Protein AF-A0A1Y4L8C5-F1 (afdb_monomer)

pLDDT: mean 83.68, std 8.89, range [58.44, 97.44]

Secondary structure (DSSP, 8-state):
-HHHHHHHHHHHHHHHHHHGGGTHHHHHHHHHHHHHHTS-HHHHHHHHHHHHHHHHHHHHHHHHHHT-PPPP-EEEEEES-SEEETT-EEEEEEEEESTT-----EEEPS-SSEEEEEETTEEEEEE-S-EEEEE-EEETTTEE---EEEEEE-HHHHHHHHHHHHHHHHHHHHHHHHHHHHHHHHHHHHHHHHHHHHHHHHHHHHHHHHHHH--EEE-TT-SEEES-TT-TTTTT-S--EEE-HHHHT--EE-TTT-

Radius of gyration: 60.86 Å; Cα contacts (8 Å, |Δi|>4): 300; chains: 1; bounding box: 132×51×156 Å

Sequence (258 aa):
MKYLKYLFYVLIVCLLLALIPFLWIPGLIFIAYLLLKKTPVNQKTKKLVISGVATAFSLILFLFSMFSTPKLESCTVAIGGKSFEIHDTVTLEIDAYPENSKIHSLEISDNDIADLEYKDGKGIITFKKEGTATIFFKANDSVKSNSTSITVTDPVAETKREAARKQEEERKKAEQEAKKKAEEEARIRAEQEAKKKAEEEAKAAASQEQNTSTTVYWVPNGEVYHSTPDCSTLKRSKNIYSGTVSESGKSRPCKVCH

Nearest PDB structures (foldseek):
  2l04-assembly1_A  TM=6.388E-01  e=1.786E-04  Lambdavirus lambda
  2jf1-assembly1_A  TM=6.536E-01  e=1.820E-03  Homo sapiens
  6p3e-assembly1_A  TM=6.635E-01  e=4.187E-03  Lambdavirus lambda
  8xpm-assembly1_r2  TM=7.520E-01  e=1.551E-02  Escherichia phage Lambda
  1zxq-assembly1_A-2  TM=4.204E-01  e=1.854E-02  Homo sapiens

Foldseek 3Di:
DVVVVVVVVVVVVVVVVVCVVVVCVVVLVVVLVVVLVPDDPVCNVVSNVVSVVVSVVVVVVVVVVVPDDDDWDAKAKDWPDAEEEAFDKTKIDIDTPPPRDDFPDKAKPDDPFWGWDDDDNIIMIHGHDFDKDWMWMDTPNHHIYDIGIHGYDHPVVVVVVVVVVVVVVVVVVVVVVVVVVVVVVVVV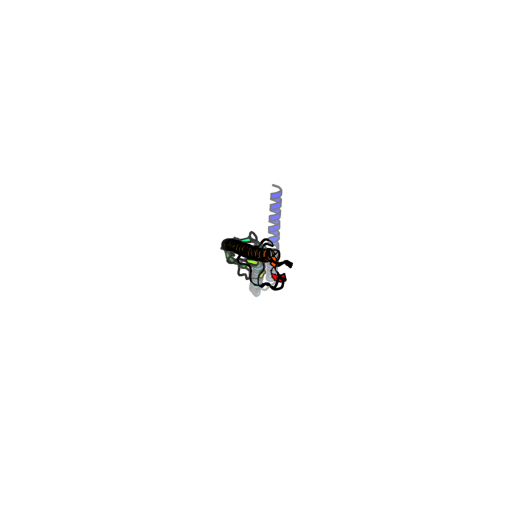VVVVVVVVVVVVVVVVVVVVVVLFPQKWKDDLPDQEIASDCPQPVNVVDDDIDIHHPVVSVHPHYDPRHD

Structure (mmCIF, N/CA/C/O backbone):
data_AF-A0A1Y4L8C5-F1
#
_entry.id   AF-A0A1Y4L8C5-F1
#
loop_
_atom_site.group_PDB
_atom_site.id
_atom_site.type_symbol
_atom_site.label_atom_id
_atom_site.label_alt_id
_atom_site.label_comp_id
_atom_site.label_asym_id
_atom_site.label_entity_id
_atom_site.label_seq_id
_atom_site.pdbx_PDB_ins_code
_atom_site.Cartn_x
_atom_site.Cartn_y
_atom_site.Cartn_z
_atom_site.occupancy
_atom_site.B_iso_or_equiv
_atom_site.auth_seq_id
_atom_site.auth_comp_id
_atom_site.auth_asym_id
_atom_site.auth_atom_id
_atom_site.pdbx_PDB_model_num
ATOM 1 N N . MET A 1 1 ? 33.293 37.090 -38.418 1.00 60.69 1 MET A N 1
ATOM 2 C CA . MET A 1 1 ? 34.213 36.619 -39.487 1.00 60.69 1 MET A CA 1
ATOM 3 C C . MET A 1 1 ? 35.526 36.004 -38.987 1.00 60.69 1 MET A C 1
ATOM 5 O O . MET A 1 1 ? 35.932 35.006 -39.563 1.00 60.6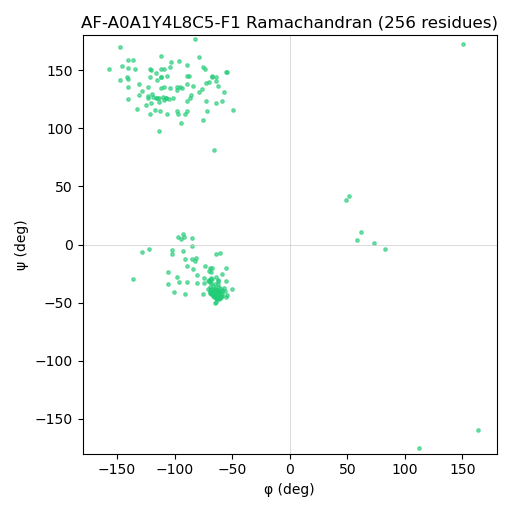9 1 MET A O 1
ATOM 9 N N . LYS A 1 2 ? 36.200 36.530 -37.946 1.00 68.31 2 LYS A N 1
ATOM 10 C CA . LYS A 1 2 ? 37.451 35.924 -37.427 1.00 68.31 2 LYS A CA 1
ATOM 11 C C . LYS A 1 2 ? 37.250 34.493 -36.889 1.00 68.31 2 LYS A C 1
ATOM 13 O O . LYS A 1 2 ? 37.977 33.597 -37.292 1.00 68.31 2 LYS A O 1
ATOM 18 N N . TYR A 1 3 ? 36.201 34.255 -36.098 1.00 72.00 3 TYR A N 1
ATOM 19 C CA . TYR A 1 3 ? 35.858 32.930 -35.549 1.00 72.00 3 TYR A CA 1
ATOM 20 C C . TYR A 1 3 ? 35.533 31.860 -36.604 1.00 72.00 3 TYR A C 1
ATOM 22 O O . TYR A 1 3 ? 35.874 30.700 -36.416 1.00 72.00 3 TYR A O 1
ATOM 30 N N . LEU A 1 4 ? 34.970 32.250 -37.753 1.00 77.62 4 LEU A N 1
ATOM 31 C CA . LEU A 1 4 ? 34.682 31.330 -38.861 1.00 77.62 4 LEU A CA 1
ATOM 32 C C . LEU A 1 4 ? 35.968 30.801 -39.522 1.00 77.62 4 LEU A C 1
ATOM 34 O O . LEU A 1 4 ? 36.020 29.652 -39.943 1.00 77.62 4 LEU A O 1
ATOM 38 N N . LYS A 1 5 ? 37.031 31.619 -39.560 1.00 84.25 5 LYS A N 1
ATOM 39 C CA . LYS A 1 5 ? 38.353 31.185 -40.035 1.00 84.25 5 LYS A CA 1
ATOM 40 C C . LYS A 1 5 ? 38.994 30.196 -39.062 1.00 84.25 5 LYS A C 1
ATOM 42 O O . LYS A 1 5 ? 39.537 29.193 -39.501 1.00 84.25 5 LYS A O 1
ATOM 47 N N . TYR A 1 6 ? 38.880 30.436 -37.753 1.00 83.88 6 TYR A N 1
ATOM 48 C CA . TYR A 1 6 ? 39.358 29.493 -36.735 1.00 83.88 6 TYR A CA 1
ATOM 49 C C . TYR A 1 6 ? 38.592 28.164 -36.770 1.00 83.88 6 TYR A C 1
ATOM 51 O O . TYR A 1 6 ? 39.224 27.117 -36.713 1.00 83.88 6 TYR A O 1
ATOM 59 N N . LEU A 1 7 ? 37.270 28.191 -36.972 1.00 80.88 7 LEU A N 1
ATOM 60 C CA . LEU A 1 7 ? 36.462 26.985 -37.188 1.00 80.88 7 LEU A CA 1
ATOM 61 C C . LEU A 1 7 ? 36.937 26.197 -38.422 1.00 80.88 7 LEU A C 1
ATOM 63 O O . LEU A 1 7 ? 37.085 24.982 -38.363 1.00 80.88 7 LEU A O 1
ATOM 67 N N . PHE A 1 8 ? 37.243 26.892 -39.521 1.00 87.44 8 PHE A N 1
ATOM 68 C CA . PHE A 1 8 ? 37.790 26.270 -40.727 1.00 87.44 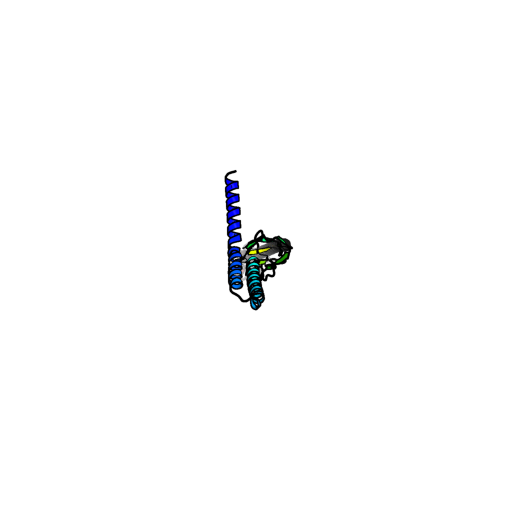8 PHE A CA 1
ATOM 69 C C . PHE A 1 8 ? 39.172 25.638 -40.487 1.00 87.44 8 PHE A C 1
ATOM 71 O O . PHE A 1 8 ? 39.416 24.520 -40.934 1.00 87.44 8 PHE A O 1
ATOM 78 N N . TYR A 1 9 ? 40.058 26.294 -39.725 1.00 87.81 9 TYR A N 1
ATOM 79 C CA . TYR A 1 9 ? 41.343 25.703 -39.331 1.00 87.81 9 TYR A CA 1
ATOM 80 C C . TYR A 1 9 ? 41.171 24.470 -38.436 1.00 87.81 9 TYR A C 1
ATOM 82 O O . TYR A 1 9 ? 41.871 23.485 -38.644 1.00 87.81 9 TYR A O 1
ATOM 90 N N . VAL A 1 10 ? 40.221 24.479 -37.494 1.00 85.25 10 VAL A N 1
ATOM 91 C CA . VAL A 1 10 ? 39.905 23.309 -36.657 1.00 85.25 10 VAL A CA 1
ATOM 92 C C . VAL A 1 10 ? 39.387 22.151 -37.510 1.00 85.25 10 VAL A C 1
ATOM 94 O O . VAL A 1 10 ? 39.855 21.031 -37.342 1.00 85.25 10 VAL A O 1
ATOM 97 N N . LEU A 1 11 ? 38.508 22.411 -38.484 1.00 84.62 11 LEU A N 1
ATOM 98 C CA . LEU A 1 11 ? 38.029 21.386 -39.419 1.00 84.62 11 LEU A CA 1
ATOM 99 C C . LEU A 1 11 ? 39.164 20.795 -40.267 1.00 84.62 11 LEU A C 1
ATOM 101 O O . LEU A 1 11 ? 39.222 19.579 -40.434 1.00 84.62 11 LEU A O 1
ATOM 105 N N . ILE A 1 12 ? 40.095 21.625 -40.756 1.00 87.06 12 ILE A N 1
ATOM 106 C CA . ILE A 1 12 ? 41.289 21.150 -41.473 1.00 87.06 12 ILE A CA 1
ATOM 107 C C . ILE A 1 12 ? 42.165 20.296 -40.556 1.00 87.06 12 ILE A C 1
ATOM 109 O O . ILE A 1 12 ? 42.613 19.233 -40.971 1.00 87.06 12 ILE A O 1
ATOM 113 N N . VAL A 1 13 ? 42.403 20.725 -39.315 1.00 86.88 13 VAL A N 1
ATOM 114 C CA . VAL A 1 13 ? 43.204 19.963 -38.347 1.00 86.88 13 VAL A CA 1
ATOM 115 C C . VAL A 1 13 ? 42.531 18.632 -38.007 1.00 86.88 13 VAL A C 1
ATOM 117 O O . VAL A 1 13 ? 43.209 17.611 -38.006 1.00 86.88 13 VAL A O 1
ATOM 120 N N . CYS A 1 14 ? 41.213 18.596 -37.807 1.00 78.56 14 CYS A N 1
ATOM 121 C CA . CYS A 1 14 ? 40.456 17.357 -37.618 1.00 78.56 14 CYS A CA 1
ATOM 122 C C . CYS A 1 14 ? 40.549 16.432 -38.838 1.00 78.56 14 CYS A C 1
ATOM 124 O O . CYS A 1 14 ? 40.733 15.229 -38.677 1.00 78.56 14 CYS A O 1
ATOM 126 N N . LEU A 1 15 ? 40.477 16.983 -40.053 1.00 81.25 15 LEU A N 1
ATOM 127 C CA . LEU A 1 15 ? 40.623 16.218 -41.291 1.00 81.25 15 LEU A CA 1
ATOM 128 C C . LEU A 1 15 ? 42.050 15.672 -41.445 1.00 81.25 15 LEU A C 1
ATOM 130 O O . LEU A 1 15 ? 42.226 14.512 -41.800 1.00 81.25 15 LEU A O 1
ATOM 134 N N . LEU A 1 16 ? 43.073 16.462 -41.109 1.00 81.31 16 LEU A N 1
ATOM 135 C CA . LEU A 1 16 ? 44.464 16.009 -41.088 1.00 81.31 16 LEU A CA 1
ATOM 136 C C . LEU A 1 16 ? 44.681 14.914 -40.037 1.00 81.31 16 LEU A C 1
ATOM 138 O O . LEU A 1 16 ? 45.274 13.891 -40.363 1.00 81.31 16 LEU A O 1
ATOM 142 N N . LEU A 1 17 ? 44.150 15.076 -38.820 1.00 77.19 17 LEU A N 1
ATOM 143 C CA . LEU A 1 17 ? 44.188 14.062 -37.759 1.00 77.19 17 LEU A CA 1
ATOM 144 C C . LEU A 1 17 ? 43.473 12.768 -38.178 1.00 77.19 17 LEU A C 1
ATOM 146 O O . LEU A 1 17 ? 43.968 11.683 -37.886 1.00 77.19 17 LEU A O 1
ATOM 150 N N . ALA A 1 18 ? 42.367 12.866 -38.921 1.00 71.50 18 ALA A N 1
ATOM 151 C CA . ALA A 1 18 ? 41.665 11.718 -39.490 1.00 71.50 18 ALA A CA 1
ATOM 152 C C . ALA A 1 18 ? 42.446 11.025 -40.623 1.00 71.50 18 ALA A C 1
ATOM 154 O O . ALA A 1 18 ? 42.219 9.844 -40.877 1.00 71.50 18 ALA A O 1
ATOM 155 N N . LEU A 1 19 ? 43.377 11.724 -41.288 1.00 76.44 19 LEU A N 1
ATOM 156 C CA . LEU A 1 19 ? 44.233 11.180 -42.349 1.00 76.44 19 LEU A CA 1
ATOM 157 C C . LEU A 1 19 ? 45.546 10.563 -41.831 1.00 76.44 19 LEU A C 1
ATOM 159 O O . LEU A 1 19 ? 46.153 9.756 -42.536 1.00 76.44 19 LEU A O 1
ATOM 163 N N . ILE A 1 20 ? 45.975 10.880 -40.603 1.00 80.12 20 ILE A N 1
ATOM 164 C CA . ILE A 1 20 ? 47.177 10.297 -39.969 1.00 80.12 20 ILE A CA 1
ATOM 165 C C . ILE A 1 20 ? 47.144 8.756 -39.954 1.00 80.12 20 ILE A C 1
ATOM 167 O O . ILE A 1 20 ? 48.151 8.147 -40.330 1.00 80.12 20 ILE A O 1
ATOM 171 N N . PRO A 1 21 ? 46.017 8.090 -39.627 1.00 75.56 21 PRO A N 1
ATOM 172 C CA . PRO A 1 21 ? 45.906 6.637 -39.703 1.00 75.56 21 PRO A CA 1
ATOM 173 C C . PRO A 1 21 ? 46.024 6.058 -41.115 1.00 75.56 21 PRO A C 1
ATOM 175 O O . PRO A 1 21 ? 46.082 4.845 -41.239 1.00 75.56 21 PRO A O 1
ATOM 178 N N . PHE A 1 22 ? 46.058 6.870 -42.177 1.00 74.19 22 PHE A N 1
ATOM 179 C CA . PHE A 1 22 ? 46.248 6.430 -43.566 1.00 74.19 22 PHE A CA 1
ATOM 180 C C . PHE A 1 22 ? 47.679 6.682 -44.076 1.00 74.19 22 PHE A C 1
ATOM 182 O O . PHE A 1 22 ? 48.037 6.242 -45.168 1.00 74.19 22 PHE A O 1
ATOM 189 N N . LEU A 1 23 ? 48.537 7.336 -43.282 1.00 79.12 23 LEU A N 1
ATOM 190 C CA . LEU A 1 23 ? 49.902 7.713 -43.672 1.00 79.12 23 LEU A CA 1
ATOM 191 C C . LEU A 1 23 ? 50.844 6.505 -43.866 1.00 79.12 23 LEU A C 1
ATOM 193 O O . LEU A 1 23 ? 51.847 6.599 -44.573 1.00 79.12 23 LEU A O 1
ATOM 197 N N . TRP A 1 24 ? 50.505 5.342 -43.300 1.00 71.94 24 TRP A N 1
ATOM 198 C CA . TRP A 1 24 ? 51.221 4.080 -43.532 1.00 71.94 24 TRP A CA 1
ATOM 199 C C . TRP A 1 24 ? 50.940 3.476 -44.918 1.00 71.94 24 TRP A C 1
ATOM 201 O O . TRP A 1 24 ? 51.746 2.676 -45.391 1.00 71.94 24 TRP A O 1
ATOM 211 N N . ILE A 1 25 ? 49.858 3.872 -45.606 1.00 78.00 25 ILE A N 1
ATOM 212 C CA . ILE A 1 25 ? 49.497 3.345 -46.935 1.00 78.00 25 ILE A CA 1
ATOM 213 C C . ILE A 1 25 ? 50.562 3.719 -47.988 1.00 78.00 25 ILE A C 1
ATOM 215 O O . ILE A 1 25 ? 51.081 2.807 -48.638 1.00 78.00 25 ILE A O 1
ATOM 219 N N . PRO A 1 26 ? 50.990 4.995 -48.130 1.00 77.62 26 PRO A N 1
ATOM 220 C CA . PRO A 1 26 ? 52.147 5.350 -48.957 1.00 77.62 26 PRO A CA 1
ATOM 221 C C . PRO A 1 26 ? 53.433 4.621 -48.548 1.00 77.62 26 PRO A C 1
ATOM 223 O O . PRO A 1 26 ? 54.209 4.210 -49.410 1.00 77.62 26 PRO A O 1
ATOM 226 N N . GLY A 1 27 ? 53.640 4.418 -47.241 1.00 76.94 27 GLY A N 1
ATOM 227 C CA . GLY A 1 27 ? 54.781 3.675 -46.702 1.00 76.94 27 GLY A CA 1
ATOM 228 C C . GLY A 1 27 ? 54.815 2.221 -47.178 1.00 76.94 27 GLY A C 1
ATOM 229 O O . GLY A 1 27 ? 55.854 1.745 -47.636 1.00 76.94 27 GLY A O 1
ATOM 230 N N . LEU A 1 28 ? 53.672 1.529 -47.167 1.00 74.81 28 LEU A N 1
ATOM 231 C CA . LEU A 1 28 ? 53.566 0.167 -47.688 1.00 74.81 28 LEU A CA 1
ATOM 232 C C . LEU A 1 28 ? 53.723 0.093 -49.206 1.00 74.81 28 LEU A C 1
ATOM 234 O O . LEU A 1 28 ? 54.382 -0.824 -49.693 1.00 74.81 28 LEU A O 1
ATOM 238 N N . ILE A 1 29 ? 53.190 1.063 -49.954 1.00 76.00 29 ILE A N 1
ATOM 239 C CA . ILE A 1 29 ? 53.383 1.144 -51.412 1.00 76.00 29 ILE A CA 1
ATOM 240 C C . ILE A 1 29 ? 54.871 1.335 -51.742 1.00 76.00 29 ILE A C 1
ATOM 242 O O . ILE A 1 29 ? 55.398 0.691 -52.650 1.00 76.00 29 ILE A O 1
ATOM 246 N N . PHE A 1 30 ? 55.575 2.169 -50.974 1.00 78.88 30 PHE A N 1
ATOM 247 C CA . PHE A 1 30 ? 57.006 2.399 -51.146 1.00 78.88 30 PHE A CA 1
ATOM 248 C C . PHE A 1 30 ? 57.844 1.155 -50.810 1.00 78.88 30 PHE A C 1
ATOM 250 O O . PHE A 1 30 ? 58.746 0.791 -51.567 1.00 78.88 30 PHE A O 1
ATOM 257 N N . ILE A 1 31 ? 57.517 0.446 -49.725 1.00 74.56 31 ILE A N 1
ATOM 258 C CA . ILE A 1 31 ? 58.167 -0.825 -49.368 1.00 74.56 31 ILE A CA 1
ATOM 259 C C . ILE A 1 31 ? 57.914 -1.885 -50.452 1.00 74.56 31 ILE A C 1
ATOM 261 O O . ILE A 1 31 ? 58.853 -2.557 -50.885 1.00 74.56 31 ILE A O 1
ATOM 265 N N . ALA A 1 32 ? 56.683 -1.992 -50.960 1.00 70.88 32 ALA A N 1
ATOM 266 C CA . ALA A 1 32 ? 56.336 -2.879 -52.070 1.00 70.88 32 ALA A CA 1
ATOM 267 C C . ALA A 1 32 ? 57.143 -2.550 -53.339 1.00 70.88 32 ALA A C 1
ATOM 269 O O . ALA A 1 32 ? 57.707 -3.446 -53.971 1.00 70.88 32 ALA A O 1
ATOM 270 N N . TYR A 1 33 ? 57.276 -1.264 -53.678 1.00 77.94 33 TYR A N 1
ATOM 271 C CA . TYR A 1 33 ? 58.094 -0.794 -54.798 1.00 77.94 33 TYR A CA 1
ATOM 272 C C . TYR A 1 33 ? 59.574 -1.188 -54.646 1.00 77.94 33 TYR A C 1
ATOM 274 O O . TYR A 1 33 ? 60.181 -1.713 -55.587 1.00 77.94 33 TYR A O 1
ATOM 282 N N . LEU A 1 34 ? 60.156 -1.014 -53.455 1.00 75.75 34 LEU A N 1
ATOM 283 C CA . LEU A 1 34 ? 61.542 -1.408 -53.183 1.00 75.75 34 LEU A CA 1
ATOM 284 C C . LEU A 1 34 ? 61.754 -2.928 -53.274 1.00 75.75 34 LEU A C 1
ATOM 286 O O . LE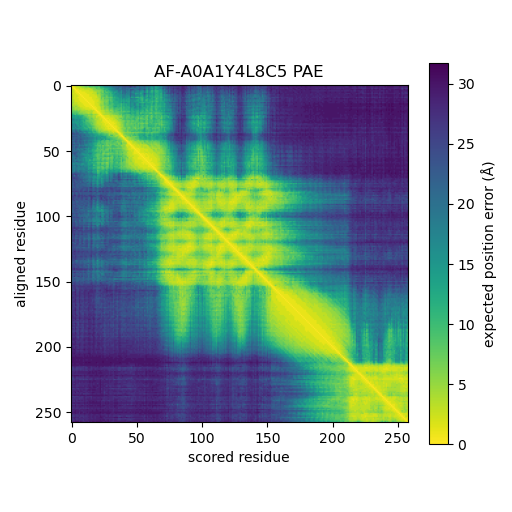U A 1 34 ? 62.772 -3.374 -53.814 1.00 75.75 34 LEU A O 1
ATOM 290 N N . LEU A 1 35 ? 60.787 -3.728 -52.814 1.00 67.75 35 LEU A N 1
ATOM 291 C CA . LEU A 1 35 ? 60.817 -5.191 -52.928 1.00 67.75 35 LEU A CA 1
ATOM 292 C C . LEU A 1 35 ? 60.700 -5.668 -54.388 1.00 67.75 35 LEU A C 1
ATOM 294 O O . LEU A 1 35 ? 61.281 -6.692 -54.757 1.00 67.75 35 LEU A O 1
ATOM 298 N N . LEU A 1 36 ? 60.015 -4.917 -55.253 1.00 65.25 36 LEU A N 1
ATOM 299 C CA . LEU A 1 36 ? 59.881 -5.236 -56.680 1.00 65.25 36 LEU A CA 1
ATOM 300 C C . LEU A 1 36 ? 61.094 -4.834 -57.514 1.00 65.25 36 LEU A C 1
ATOM 302 O O . LEU A 1 36 ? 61.449 -5.535 -58.466 1.00 65.25 36 LEU A O 1
ATOM 306 N N . LYS A 1 37 ? 61.771 -3.745 -57.138 1.00 72.38 37 LYS A N 1
ATOM 307 C CA . LYS A 1 37 ? 62.982 -3.282 -57.825 1.00 72.38 37 LYS A CA 1
ATOM 308 C C . LYS A 1 37 ? 64.122 -4.305 -57.745 1.00 72.38 37 LYS A C 1
ATOM 310 O O . LYS A 1 37 ? 64.886 -4.433 -58.696 1.00 72.38 37 LYS A O 1
ATOM 315 N N . LYS A 1 38 ? 64.224 -5.052 -56.639 1.00 67.06 38 LYS A N 1
ATOM 316 C CA . LYS A 1 38 ? 65.319 -6.008 -56.381 1.00 67.06 38 LYS A CA 1
ATOM 317 C C . LYS A 1 38 ? 65.033 -7.463 -56.780 1.00 67.06 38 LYS A C 1
ATOM 319 O O . LYS A 1 38 ? 65.851 -8.329 -56.488 1.00 67.06 38 LYS A O 1
ATOM 324 N N . THR A 1 39 ? 63.894 -7.778 -57.402 1.00 64.50 39 THR A N 1
ATOM 325 C CA . THR A 1 39 ? 63.470 -9.179 -57.604 1.00 64.50 39 THR A CA 1
ATOM 326 C C . THR A 1 39 ? 63.497 -9.631 -59.069 1.00 64.50 39 THR A C 1
ATOM 328 O O . THR A 1 39 ? 63.221 -8.831 -59.961 1.00 64.50 39 THR A O 1
ATOM 331 N N . PRO A 1 40 ? 63.850 -10.901 -59.359 1.00 68.50 40 PRO A N 1
ATOM 332 C CA . PRO A 1 40 ? 63.897 -11.425 -60.726 1.00 68.50 40 PRO A CA 1
ATOM 333 C C . PRO A 1 40 ? 62.488 -11.507 -61.330 1.00 68.50 40 PRO A C 1
ATOM 335 O O . PRO A 1 40 ? 61.526 -11.813 -60.625 1.00 68.50 40 PRO A O 1
ATOM 338 N N . VAL A 1 41 ? 62.366 -11.255 -62.641 1.00 67.75 41 VAL A N 1
ATOM 339 C CA . VAL A 1 41 ? 61.088 -11.069 -63.372 1.00 67.75 41 VAL A CA 1
ATOM 340 C C . VAL A 1 41 ? 60.058 -12.177 -63.102 1.00 67.75 41 VAL A C 1
ATOM 342 O O . VAL A 1 41 ? 58.886 -11.873 -62.904 1.00 67.75 41 VAL A O 1
ATOM 345 N N . ASN A 1 42 ? 60.494 -13.433 -62.976 1.00 67.88 42 ASN A N 1
ATOM 346 C CA . ASN A 1 42 ? 59.626 -14.592 -62.719 1.00 67.88 42 ASN A CA 1
ATOM 347 C C . ASN A 1 42 ? 58.973 -14.588 -61.309 1.00 67.88 42 ASN A C 1
ATOM 349 O O . ASN A 1 42 ? 57.912 -15.166 -61.098 1.00 67.88 42 ASN A O 1
ATOM 353 N N . GLN A 1 43 ? 59.557 -13.899 -60.320 1.00 67.69 43 GLN A N 1
ATOM 354 C CA . GLN A 1 43 ? 58.993 -13.803 -58.962 1.00 67.69 43 GLN A CA 1
ATOM 355 C C . GLN A 1 43 ? 58.277 -12.476 -58.666 1.00 67.69 43 GLN A C 1
ATOM 357 O O . GLN A 1 43 ? 57.642 -12.357 -57.615 1.00 67.69 43 GLN A O 1
ATOM 362 N N . LYS A 1 44 ? 58.355 -11.483 -59.565 1.00 67.38 44 LYS A N 1
ATOM 363 C CA . LYS A 1 44 ? 57.761 -10.150 -59.354 1.00 67.38 44 LYS A CA 1
ATOM 364 C C . LYS A 1 44 ? 56.243 -10.210 -59.184 1.00 67.38 44 LYS A C 1
ATOM 366 O O . LYS A 1 44 ? 55.714 -9.576 -58.278 1.00 67.38 44 LYS A O 1
ATOM 371 N N . THR A 1 45 ? 55.554 -11.012 -59.994 1.00 67.69 45 THR A N 1
ATOM 372 C CA . THR A 1 45 ? 54.090 -11.175 -59.943 1.00 67.69 45 THR A CA 1
ATOM 373 C C . THR A 1 45 ? 53.632 -11.813 -58.632 1.00 67.69 45 THR A C 1
ATOM 375 O O . THR A 1 45 ? 52.715 -11.309 -57.993 1.00 67.69 45 THR A O 1
ATOM 378 N N . LYS A 1 46 ? 54.332 -12.852 -58.157 1.00 72.44 46 LYS A N 1
ATOM 379 C CA . LYS A 1 46 ? 54.040 -13.510 -56.871 1.00 72.44 46 LYS A CA 1
ATOM 380 C C . LYS A 1 46 ? 54.219 -12.554 -55.684 1.00 72.44 46 LYS A C 1
ATOM 382 O O . LYS A 1 46 ? 53.388 -12.537 -54.784 1.00 72.44 46 LYS A O 1
ATOM 387 N N . LYS A 1 47 ? 55.262 -11.715 -55.695 1.00 71.69 47 LYS A N 1
ATOM 388 C CA . LYS A 1 47 ? 55.531 -10.732 -54.625 1.00 71.69 47 LYS A CA 1
ATOM 389 C C . LYS A 1 47 ? 54.591 -9.518 -54.665 1.00 71.69 47 LYS A C 1
ATOM 391 O O . LYS A 1 47 ? 54.215 -9.029 -53.604 1.00 71.69 47 LYS A O 1
ATOM 396 N N . LEU A 1 48 ? 54.159 -9.085 -55.856 1.00 70.25 48 LEU A N 1
ATOM 397 C CA . LEU A 1 48 ? 53.090 -8.089 -56.040 1.00 70.25 48 LEU A CA 1
ATOM 398 C C . LEU A 1 48 ? 51.766 -8.563 -55.437 1.00 70.25 48 LEU A C 1
ATOM 400 O O . LEU A 1 48 ? 51.132 -7.815 -54.701 1.00 70.25 48 LEU A O 1
ATOM 404 N N . VAL A 1 49 ? 51.384 -9.815 -55.705 1.00 74.88 49 VAL A N 1
ATOM 405 C CA . VAL A 1 49 ? 50.155 -10.409 -55.162 1.00 74.88 49 VAL A CA 1
ATOM 406 C C . VAL A 1 49 ? 50.227 -10.507 -53.638 1.00 74.88 49 VAL A C 1
ATOM 408 O O . VAL A 1 49 ? 49.305 -10.063 -52.965 1.00 74.88 49 VAL A O 1
ATOM 411 N N . ILE A 1 50 ? 51.339 -10.991 -53.073 1.00 77.25 50 ILE A N 1
ATOM 412 C CA . ILE A 1 50 ? 51.515 -11.079 -51.611 1.00 77.25 50 ILE A CA 1
ATOM 413 C C . ILE A 1 50 ? 51.426 -9.691 -50.955 1.00 77.25 50 ILE A C 1
ATOM 415 O O . ILE A 1 50 ? 50.744 -9.528 -49.946 1.00 77.25 50 ILE A O 1
ATOM 419 N N . SER A 1 51 ? 52.074 -8.679 -51.539 1.00 72.38 51 SER A N 1
ATOM 420 C CA . SER A 1 51 ? 52.036 -7.314 -51.007 1.00 72.38 51 SER A CA 1
ATOM 421 C C . SER A 1 51 ? 50.648 -6.679 -51.106 1.00 72.38 51 SER A C 1
ATOM 423 O O . SER A 1 51 ? 50.243 -5.991 -50.174 1.00 72.38 51 SER A O 1
ATOM 425 N N . GLY A 1 52 ? 49.928 -6.900 -52.210 1.00 78.00 52 GLY A N 1
ATOM 426 C CA . GLY A 1 52 ? 48.558 -6.412 -52.388 1.00 78.00 52 GLY A CA 1
ATOM 427 C C . GLY A 1 52 ? 47.564 -7.082 -51.437 1.00 78.00 52 GLY A C 1
ATOM 428 O O . GLY A 1 52 ? 46.666 -6.429 -50.917 1.00 78.00 52 GLY A O 1
ATOM 429 N N . VAL A 1 53 ? 47.753 -8.372 -51.147 1.00 82.19 53 VAL A N 1
ATOM 430 C CA . VAL A 1 53 ? 46.947 -9.091 -50.150 1.00 82.19 53 VAL A CA 1
ATOM 431 C C . VAL A 1 53 ? 47.231 -8.569 -48.737 1.00 82.19 53 VAL A C 1
ATOM 433 O O . VAL A 1 53 ? 46.294 -8.367 -47.970 1.00 82.19 53 VAL A O 1
ATOM 436 N N . ALA A 1 54 ? 48.492 -8.283 -48.395 1.00 78.62 54 ALA A N 1
ATOM 437 C CA . ALA A 1 54 ? 48.855 -7.744 -47.083 1.00 78.62 54 ALA A CA 1
ATOM 438 C C . ALA A 1 54 ? 48.290 -6.330 -46.838 1.00 78.62 54 ALA A C 1
ATOM 440 O O . ALA A 1 54 ? 47.786 -6.047 -45.749 1.00 78.62 54 ALA A O 1
ATOM 441 N N . THR A 1 55 ? 48.323 -5.449 -47.845 1.00 78.19 55 THR A N 1
ATOM 442 C CA . THR A 1 55 ? 47.724 -4.108 -47.746 1.00 78.19 55 THR A CA 1
ATOM 443 C C . THR A 1 55 ? 46.202 -4.177 -47.664 1.00 78.19 55 THR A C 1
ATOM 445 O O . THR A 1 55 ? 45.618 -3.481 -46.837 1.00 78.19 55 THR A O 1
ATOM 448 N N . ALA A 1 56 ? 45.560 -5.039 -48.459 1.00 80.25 56 ALA A N 1
ATOM 449 C CA . ALA A 1 56 ? 44.116 -5.250 -48.404 1.00 80.25 56 ALA A CA 1
ATOM 450 C C . ALA A 1 56 ? 43.674 -5.802 -47.041 1.00 80.25 56 ALA A C 1
ATOM 452 O O . ALA A 1 56 ? 42.733 -5.282 -46.453 1.00 80.25 56 ALA A O 1
ATOM 453 N N . PHE A 1 57 ? 44.384 -6.793 -46.495 1.00 82.75 57 PHE A N 1
ATOM 454 C CA . PHE A 1 57 ? 44.094 -7.354 -45.174 1.00 82.75 57 PHE A CA 1
ATOM 455 C C . PHE A 1 57 ? 44.227 -6.304 -44.067 1.00 82.75 57 PHE A C 1
ATOM 457 O O . PHE A 1 57 ? 43.338 -6.163 -43.233 1.00 82.75 57 PHE A O 1
ATOM 464 N N . SER A 1 58 ? 45.294 -5.505 -44.094 1.00 80.38 58 SER A N 1
ATOM 465 C CA . SER A 1 58 ? 45.493 -4.445 -43.106 1.00 80.38 58 SER A CA 1
ATOM 466 C C . SER A 1 58 ? 44.484 -3.294 -43.261 1.00 80.38 58 SER A C 1
ATOM 468 O O . SER A 1 58 ? 44.084 -2.697 -42.266 1.00 80.38 58 SER A O 1
ATOM 470 N N . LEU A 1 59 ? 44.007 -3.009 -44.480 1.00 79.88 59 LEU A N 1
ATOM 471 C CA . LEU A 1 59 ? 42.922 -2.051 -44.719 1.00 79.88 59 LEU A CA 1
ATOM 472 C C . LEU A 1 59 ? 41.573 -2.594 -44.228 1.00 79.88 59 LEU A C 1
ATOM 474 O O . LEU A 1 59 ? 40.810 -1.850 -43.625 1.00 79.88 59 LEU A O 1
ATOM 478 N N . ILE A 1 60 ? 41.300 -3.888 -44.404 1.00 82.88 60 ILE A N 1
ATOM 479 C CA . ILE A 1 60 ? 40.105 -4.555 -43.863 1.00 82.88 60 ILE A CA 1
ATOM 480 C C . ILE A 1 60 ? 40.125 -4.542 -42.330 1.00 82.88 60 ILE A C 1
ATOM 482 O O . ILE A 1 60 ? 39.115 -4.200 -41.721 1.00 82.88 60 ILE A O 1
ATOM 486 N N . LEU A 1 61 ? 41.267 -4.843 -41.701 1.00 80.62 61 LEU A N 1
ATOM 487 C CA . LEU A 1 61 ? 41.422 -4.748 -40.245 1.00 80.62 61 LEU A CA 1
ATOM 488 C C . LEU A 1 61 ? 41.218 -3.313 -39.739 1.00 80.62 61 LEU A C 1
ATOM 490 O O . LEU A 1 61 ? 40.576 -3.102 -38.711 1.00 80.62 61 LEU A O 1
ATOM 494 N N . PHE A 1 62 ? 41.723 -2.322 -40.475 1.00 77.31 62 PHE A N 1
ATOM 495 C CA . PHE A 1 62 ? 41.534 -0.912 -40.146 1.00 77.31 62 PHE A CA 1
ATOM 496 C C . PHE A 1 62 ? 40.068 -0.471 -40.284 1.00 77.31 62 PHE A C 1
ATOM 498 O O . PHE A 1 62 ? 39.540 0.181 -39.385 1.00 77.31 62 PHE A O 1
ATOM 505 N N . LEU A 1 63 ? 39.385 -0.872 -41.363 1.00 77.88 63 LEU A N 1
ATOM 506 C CA . LEU A 1 63 ? 37.953 -0.621 -41.533 1.00 77.88 63 LEU A CA 1
ATOM 507 C C . LEU A 1 63 ? 37.145 -1.296 -40.415 1.00 77.88 63 LEU A C 1
ATOM 509 O O . LEU A 1 63 ? 36.306 -0.649 -39.801 1.00 77.88 63 LEU A O 1
ATOM 513 N N . PHE A 1 64 ? 37.438 -2.551 -40.074 1.00 74.94 64 PHE A N 1
ATOM 514 C CA . PHE A 1 64 ? 36.769 -3.258 -38.976 1.00 74.94 64 PHE A CA 1
ATOM 515 C C . PHE A 1 64 ? 36.924 -2.536 -37.622 1.00 74.94 64 PHE A C 1
ATOM 517 O O . PHE A 1 64 ? 35.965 -2.427 -36.858 1.00 74.94 64 PHE A O 1
ATOM 524 N N . SER A 1 65 ? 38.105 -1.970 -37.358 1.00 68.62 65 SER A N 1
ATOM 525 C CA . SER A 1 65 ? 38.365 -1.160 -36.160 1.00 68.62 65 SER A CA 1
ATOM 526 C C . SER A 1 65 ? 37.564 0.154 -36.151 1.00 68.6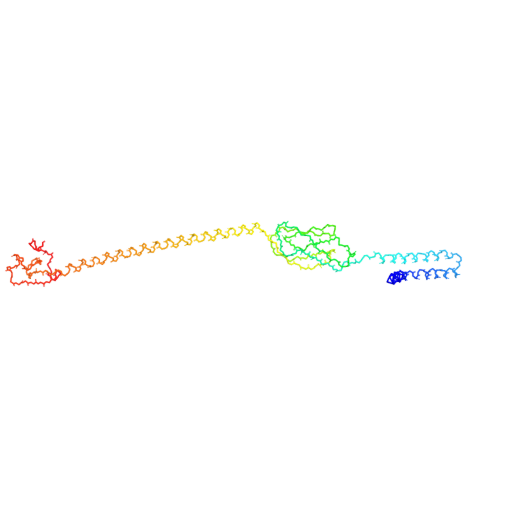2 65 SER A C 1
ATOM 528 O O . SER A 1 65 ? 36.983 0.519 -35.133 1.00 68.62 65 SER A O 1
ATOM 530 N N . MET A 1 66 ? 37.454 0.835 -37.299 1.00 65.81 66 MET A N 1
ATOM 531 C CA . MET A 1 66 ? 36.699 2.093 -37.446 1.00 65.81 66 MET A CA 1
ATOM 532 C C . MET A 1 66 ? 35.173 1.931 -37.344 1.00 65.81 66 MET A C 1
ATOM 534 O O . MET A 1 66 ? 34.496 2.850 -36.894 1.00 65.81 66 MET A O 1
ATOM 538 N N . PHE A 1 67 ? 34.618 0.787 -37.754 1.00 62.81 67 PHE A N 1
ATOM 539 C CA . PHE A 1 67 ? 33.167 0.529 -37.730 1.00 62.81 67 PHE A CA 1
ATOM 540 C C . PHE A 1 67 ? 32.670 -0.140 -36.439 1.00 62.81 67 PHE A C 1
ATOM 542 O O . PHE A 1 67 ? 31.497 -0.505 -36.343 1.00 62.81 67 PHE A O 1
ATOM 549 N N . SER A 1 68 ? 33.533 -0.299 -35.435 1.00 64.88 68 SER A N 1
ATOM 550 C CA . SER A 1 68 ? 33.129 -0.845 -34.141 1.00 64.88 68 SER A CA 1
ATOM 551 C C . SER A 1 68 ? 32.273 0.172 -33.380 1.00 64.88 68 SER A C 1
ATOM 553 O O . SER A 1 68 ? 32.740 1.245 -33.005 1.00 64.88 68 SER A O 1
ATOM 555 N N . THR A 1 69 ? 31.002 -0.155 -33.148 1.00 66.12 69 THR A N 1
ATOM 556 C CA . THR A 1 69 ? 30.121 0.660 -32.302 1.00 66.12 69 THR A CA 1
ATOM 557 C C . THR A 1 69 ? 30.555 0.556 -30.843 1.00 66.12 69 THR A C 1
ATOM 559 O O . THR A 1 69 ? 30.869 -0.553 -30.394 1.00 66.12 69 THR A O 1
ATOM 562 N N . PRO A 1 70 ? 30.541 1.657 -30.074 1.00 70.94 70 PRO A N 1
ATOM 563 C CA . PRO A 1 70 ? 30.866 1.582 -28.661 1.00 70.94 70 PRO A CA 1
ATOM 564 C C . PRO A 1 70 ? 29.839 0.720 -27.923 1.00 70.94 70 PRO A C 1
ATOM 566 O O . PRO A 1 70 ? 28.638 0.748 -28.209 1.00 70.94 70 PRO A O 1
ATOM 569 N N . LYS A 1 71 ? 30.336 -0.072 -26.974 1.00 76.25 71 LYS A N 1
ATOM 570 C CA . LYS A 1 71 ? 29.499 -0.878 -26.087 1.00 76.25 71 LYS A CA 1
ATOM 571 C C . LYS A 1 71 ? 28.818 0.052 -25.078 1.00 76.25 71 LYS A C 1
ATOM 573 O O . LYS A 1 71 ? 29.458 0.966 -24.576 1.00 76.25 71 LYS A O 1
ATOM 578 N N . LEU A 1 72 ? 27.538 -0.189 -24.790 1.00 81.12 72 LEU A N 1
ATOM 579 C CA . LEU A 1 72 ? 26.801 0.532 -23.747 1.00 81.12 72 LEU A CA 1
ATOM 580 C C . LEU A 1 72 ? 27.507 0.337 -22.393 1.00 81.12 72 LEU A C 1
ATOM 582 O O . LEU A 1 72 ? 27.712 -0.807 -21.978 1.00 81.12 72 LEU A O 1
ATOM 586 N N . GLU A 1 73 ? 27.876 1.433 -21.730 1.00 81.75 73 GLU A N 1
ATOM 587 C CA . GLU A 1 73 ? 28.592 1.403 -20.446 1.00 81.75 73 GLU A CA 1
ATOM 588 C C . GLU A 1 73 ? 27.649 1.653 -19.269 1.00 81.75 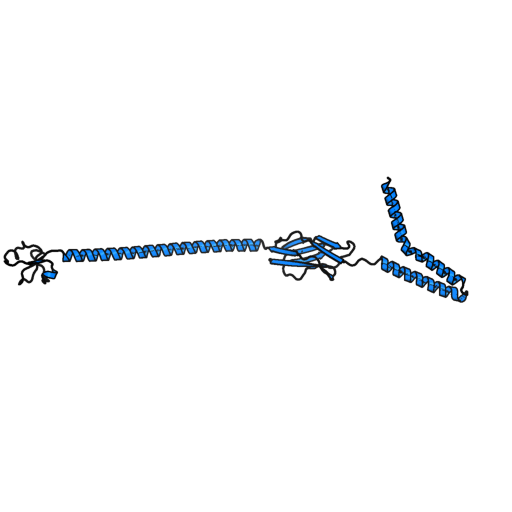73 GLU A C 1
ATOM 590 O O . GLU A 1 73 ? 27.738 0.970 -18.248 1.00 81.75 73 GLU A O 1
ATOM 595 N N . SER A 1 74 ? 26.713 2.593 -19.417 1.00 82.88 74 SER A N 1
ATOM 596 C CA . SER A 1 74 ? 25.724 2.906 -18.388 1.00 82.88 74 SER A CA 1
ATOM 597 C C . SER A 1 74 ? 24.380 3.314 -18.990 1.00 82.88 74 SER A C 1
ATOM 599 O O . SER A 1 74 ? 24.285 3.784 -20.124 1.00 82.88 74 SER A O 1
ATOM 601 N N . CYS A 1 75 ? 23.321 3.095 -18.216 1.00 86.19 75 CYS A N 1
ATOM 602 C CA . CYS A 1 75 ? 21.956 3.463 -18.562 1.00 86.19 75 CYS A CA 1
ATOM 603 C C . CYS A 1 75 ? 21.274 3.984 -17.298 1.00 86.19 75 CYS A C 1
ATOM 605 O O . CYS A 1 75 ? 21.277 3.306 -16.273 1.00 86.19 75 CYS A O 1
ATOM 607 N N . THR A 1 76 ? 20.717 5.186 -17.359 1.00 85.56 76 THR A N 1
ATOM 608 C CA . THR A 1 76 ? 19.878 5.761 -16.309 1.00 85.56 76 THR A CA 1
ATOM 609 C C . THR A 1 76 ? 18.453 5.785 -16.821 1.00 85.56 76 THR A C 1
ATOM 611 O O . THR A 1 76 ? 18.209 6.130 -17.974 1.00 85.56 76 THR A O 1
ATOM 614 N N . VAL A 1 77 ? 17.517 5.386 -15.970 1.00 88.19 77 VAL A N 1
ATOM 615 C CA . VAL A 1 77 ? 16.096 5.403 -16.295 1.00 88.19 77 VAL A CA 1
ATOM 616 C C . VAL A 1 77 ? 15.379 6.205 -15.223 1.00 88.19 77 VAL A C 1
ATOM 618 O O . VAL A 1 77 ? 15.426 5.865 -14.035 1.00 88.19 77 VAL A O 1
ATOM 621 N N . ALA A 1 78 ? 14.726 7.280 -15.647 1.00 86.44 78 ALA A N 1
ATOM 622 C CA . ALA A 1 78 ? 13.864 8.091 -14.813 1.00 86.44 78 ALA A CA 1
ATOM 623 C C . ALA A 1 78 ? 12.395 7.790 -15.127 1.00 86.44 78 ALA A C 1
ATOM 625 O O . ALA A 1 78 ? 11.965 7.682 -16.276 1.00 86.44 78 ALA A O 1
ATOM 626 N N . ILE A 1 79 ? 11.632 7.625 -14.052 1.00 84.94 79 ILE A N 1
ATOM 627 C CA . ILE A 1 79 ? 10.186 7.435 -14.071 1.00 84.94 79 ILE A CA 1
ATOM 628 C C . ILE A 1 79 ? 9.615 8.749 -13.550 1.00 84.94 79 ILE A C 1
ATOM 630 O O . ILE A 1 79 ? 10.052 9.222 -12.499 1.00 84.94 79 ILE A O 1
ATOM 634 N N . GLY A 1 80 ? 8.703 9.373 -14.294 1.00 78.00 80 GLY A N 1
ATOM 635 C CA . GLY A 1 80 ? 8.136 10.677 -13.946 1.00 78.00 80 GLY A CA 1
ATOM 636 C C . GLY A 1 80 ? 7.302 10.625 -12.662 1.00 78.00 80 GLY A C 1
ATOM 637 O O . GLY A 1 80 ? 6.085 10.521 -12.727 1.00 78.00 80 GLY A O 1
ATOM 638 N N . GLY A 1 81 ? 7.950 10.684 -11.495 1.00 83.69 81 GLY A N 1
ATOM 639 C CA . GLY A 1 81 ? 7.315 10.624 -10.176 1.00 83.69 81 GLY A CA 1
ATOM 640 C C . GLY A 1 81 ? 7.633 9.353 -9.379 1.00 83.69 81 GLY A C 1
ATOM 641 O O . GLY A 1 81 ? 8.468 8.536 -9.761 1.00 83.69 81 GLY A O 1
ATOM 642 N N . LYS A 1 82 ? 6.987 9.212 -8.215 1.00 85.38 82 LYS A N 1
ATOM 643 C CA . LYS A 1 82 ? 7.160 8.065 -7.293 1.00 85.38 82 LYS A CA 1
ATOM 644 C C . LYS A 1 82 ? 5.842 7.402 -6.875 1.00 85.38 82 LYS A C 1
ATOM 646 O O . LYS A 1 82 ? 5.881 6.386 -6.185 1.00 85.38 82 LYS A O 1
ATOM 651 N N . SER A 1 83 ? 4.704 7.982 -7.253 1.00 86.38 83 SER A N 1
ATOM 652 C CA . SER A 1 83 ? 3.363 7.526 -6.882 1.00 86.38 83 SER A CA 1
ATOM 653 C C . SER A 1 83 ? 2.506 7.451 -8.136 1.00 86.38 83 SER A C 1
ATOM 655 O O . SER A 1 83 ? 2.463 8.433 -8.874 1.00 86.38 83 SER A O 1
ATOM 657 N N . PHE A 1 84 ? 1.852 6.314 -8.357 1.00 88.56 84 PHE A N 1
ATOM 658 C CA . PHE A 1 84 ? 1.090 6.020 -9.574 1.00 88.56 84 PHE A CA 1
ATOM 659 C C . PHE A 1 84 ? -0.208 5.282 -9.245 1.00 88.56 84 PHE A C 1
ATOM 661 O O . PHE A 1 84 ? -0.311 4.664 -8.182 1.00 88.56 84 PHE A O 1
ATOM 668 N N . GLU A 1 85 ? -1.187 5.328 -10.144 1.00 88.44 85 GLU A N 1
ATOM 669 C CA . GLU A 1 85 ? -2.443 4.593 -9.988 1.00 88.44 85 GLU A CA 1
ATOM 670 C C . GLU A 1 85 ? -2.408 3.252 -10.736 1.00 88.44 85 GLU A C 1
ATOM 672 O O . GLU A 1 85 ? -1.615 3.037 -11.658 1.00 88.44 85 GLU A O 1
ATOM 677 N N . ILE A 1 86 ? -3.257 2.302 -10.334 1.00 89.00 86 ILE A N 1
ATOM 678 C CA . ILE A 1 86 ? -3.425 1.065 -11.109 1.00 89.00 86 ILE A CA 1
ATOM 679 C C . ILE A 1 86 ? -3.962 1.418 -12.505 1.00 89.00 86 ILE A C 1
ATOM 681 O O . ILE A 1 86 ? -4.897 2.199 -12.637 1.00 89.00 86 ILE A O 1
ATOM 685 N N . HIS A 1 87 ? -3.395 0.784 -13.532 1.00 85.12 87 HIS A N 1
ATOM 686 C CA . HIS A 1 87 ? -3.630 1.015 -14.960 1.00 85.12 87 HIS A CA 1
ATOM 687 C C . HIS A 1 87 ? -3.036 2.302 -15.536 1.00 85.12 87 HIS A C 1
ATOM 689 O O . HIS A 1 87 ? -3.148 2.506 -16.747 1.00 85.12 87 HIS A O 1
ATOM 695 N N . ASP A 1 88 ? -2.338 3.110 -14.734 1.00 86.56 88 ASP A N 1
ATOM 696 C CA . ASP A 1 88 ? -1.559 4.213 -15.284 1.00 86.56 88 ASP A CA 1
ATOM 697 C C . ASP A 1 88 ? -0.424 3.694 -16.166 1.00 86.56 88 ASP A C 1
ATOM 699 O O . ASP A 1 88 ? 0.218 2.670 -15.890 1.00 86.56 88 ASP A O 1
ATOM 703 N N . THR A 1 89 ? -0.159 4.454 -17.226 1.00 88.62 89 THR A N 1
ATOM 704 C CA . THR A 1 89 ? 0.952 4.222 -18.144 1.00 88.62 89 THR A CA 1
ATOM 705 C C . THR A 1 89 ? 1.921 5.389 -18.093 1.00 88.62 89 THR A C 1
ATOM 707 O O . THR A 1 89 ? 1.521 6.532 -18.320 1.00 88.62 89 THR A O 1
ATOM 710 N N . VAL A 1 90 ? 3.199 5.112 -17.852 1.00 90.56 90 VAL A N 1
ATOM 711 C CA . VAL A 1 90 ? 4.240 6.140 -17.747 1.00 90.56 90 VAL A CA 1
ATOM 712 C C . VAL A 1 90 ? 5.344 5.861 -18.750 1.00 90.56 90 VAL A C 1
ATOM 714 O O . VAL A 1 90 ? 5.902 4.765 -18.807 1.00 90.56 90 VAL A O 1
ATOM 717 N N . THR A 1 91 ? 5.670 6.873 -19.545 1.00 88.88 91 THR A N 1
ATOM 718 C CA . THR A 1 91 ? 6.817 6.844 -20.451 1.00 88.88 91 THR A CA 1
ATOM 719 C C . THR A 1 91 ? 8.111 7.046 -19.676 1.00 88.88 91 THR A C 1
ATOM 721 O O . THR A 1 91 ? 8.210 7.961 -18.859 1.00 88.88 91 THR A O 1
ATOM 724 N N . LEU A 1 92 ? 9.105 6.212 -19.963 1.00 89.00 92 LEU A N 1
ATOM 725 C CA . LEU A 1 92 ? 10.425 6.276 -19.355 1.00 89.00 92 LEU A CA 1
ATOM 726 C C . LEU A 1 92 ? 11.322 7.289 -20.057 1.00 89.00 92 LEU A C 1
ATOM 728 O O . LEU A 1 92 ? 11.423 7.297 -21.286 1.00 89.00 92 LEU A O 1
ATOM 732 N N . GLU A 1 93 ? 12.033 8.076 -19.259 1.00 86.62 93 GLU A N 1
ATOM 733 C CA . GLU A 1 93 ? 13.154 8.894 -19.712 1.00 86.62 93 GLU A CA 1
ATOM 734 C C . GLU A 1 93 ? 14.430 8.059 -19.568 1.00 86.62 93 GLU A C 1
ATOM 736 O O . GLU A 1 93 ? 14.806 7.669 -18.462 1.00 86.62 93 GLU A O 1
ATOM 741 N N . ILE A 1 94 ? 15.043 7.700 -20.698 1.00 87.88 94 ILE A N 1
ATOM 742 C CA . ILE A 1 94 ? 16.200 6.801 -20.749 1.00 87.88 94 ILE A CA 1
ATOM 743 C C . ILE A 1 94 ? 17.416 7.599 -21.210 1.00 87.88 94 ILE A C 1
ATOM 745 O O . ILE A 1 94 ? 17.484 8.007 -22.368 1.00 87.88 94 ILE A O 1
ATOM 749 N N . ASP A 1 95 ? 18.399 7.731 -20.326 1.00 84.94 95 ASP A N 1
ATOM 750 C CA . ASP A 1 95 ? 19.687 8.355 -20.614 1.00 84.94 95 ASP A CA 1
ATOM 751 C C . ASP A 1 95 ? 20.764 7.272 -20.711 1.00 84.94 95 ASP A C 1
ATOM 753 O O . ASP A 1 95 ? 21.105 6.604 -19.730 1.00 84.94 95 ASP A O 1
ATOM 757 N N . ALA A 1 96 ? 21.299 7.068 -21.913 1.00 84.81 96 ALA A N 1
ATOM 758 C CA . ALA A 1 96 ? 22.289 6.037 -22.205 1.00 84.81 96 ALA A CA 1
ATOM 759 C C . ALA A 1 96 ? 23.646 6.660 -22.530 1.00 84.81 96 ALA A C 1
ATOM 761 O O . ALA A 1 96 ? 23.731 7.590 -23.332 1.00 84.81 96 ALA A O 1
ATOM 762 N N . TYR A 1 97 ? 24.717 6.115 -21.949 1.00 79.44 97 TYR A N 1
ATOM 763 C CA . TYR A 1 97 ? 26.078 6.527 -22.271 1.00 79.44 97 TYR A CA 1
ATOM 764 C C . TYR A 1 97 ? 26.897 5.351 -22.824 1.00 79.44 97 TYR A C 1
ATOM 766 O O . TYR A 1 97 ? 26.961 4.287 -22.189 1.00 79.44 97 TYR A O 1
ATOM 774 N N . PRO A 1 98 ? 27.571 5.530 -23.976 1.00 80.19 98 PRO A N 1
ATOM 775 C CA . PRO A 1 98 ? 27.545 6.704 -24.869 1.00 80.19 98 PRO A CA 1
ATOM 776 C C . PRO A 1 98 ? 26.258 6.803 -25.721 1.00 80.19 98 PRO A C 1
ATOM 778 O O . PRO A 1 98 ? 25.654 5.784 -26.053 1.00 80.19 98 PRO A O 1
ATOM 781 N N . GLU A 1 99 ? 25.861 8.020 -26.125 1.00 74.25 99 GLU A N 1
ATOM 782 C CA . GLU A 1 99 ? 24.577 8.316 -26.811 1.00 74.25 99 GLU A CA 1
ATOM 783 C C . GLU A 1 99 ? 24.365 7.573 -28.144 1.00 74.25 99 GLU A C 1
ATOM 785 O O . GLU A 1 99 ? 23.240 7.346 -28.580 1.00 74.25 99 GLU A O 1
ATOM 790 N N . ASN A 1 100 ? 25.445 7.182 -28.819 1.00 69.44 100 ASN A N 1
ATOM 791 C CA . ASN A 1 100 ? 25.400 6.451 -30.088 1.00 69.44 100 ASN A CA 1
ATOM 792 C C . ASN A 1 100 ? 25.245 4.929 -29.915 1.00 69.44 100 ASN A C 1
ATOM 794 O O . ASN A 1 100 ? 25.198 4.200 -30.912 1.00 69.44 100 ASN A O 1
ATOM 798 N N . SER A 1 101 ? 25.194 4.436 -28.675 1.00 72.88 101 SER A N 1
ATOM 799 C CA . SER A 1 101 ? 24.959 3.025 -28.389 1.00 72.88 101 SER A CA 1
ATOM 800 C C . SER A 1 101 ? 23.470 2.692 -28.521 1.00 72.88 101 SER A C 1
ATOM 802 O O . SER A 1 101 ? 22.593 3.383 -28.009 1.00 72.88 101 SER A O 1
ATOM 804 N N . LYS A 1 102 ? 23.162 1.618 -29.253 1.00 77.12 102 LYS A N 1
ATOM 805 C CA . LYS A 1 102 ? 21.781 1.163 -29.444 1.00 77.12 102 LYS A CA 1
ATOM 806 C C . LYS A 1 102 ? 21.360 0.256 -28.286 1.00 77.12 102 LYS A C 1
ATOM 808 O O . LYS A 1 102 ? 22.044 -0.727 -27.982 1.00 77.12 102 LYS A O 1
ATOM 813 N N . ILE A 1 103 ? 20.220 0.564 -27.674 1.00 82.88 103 ILE A N 1
ATOM 814 C CA . ILE A 1 103 ? 19.537 -0.323 -26.727 1.00 82.88 103 ILE A CA 1
ATOM 815 C C . ILE A 1 103 ? 18.585 -1.205 -27.537 1.00 82.88 103 ILE A C 1
ATOM 817 O O . ILE A 1 103 ? 17.659 -0.708 -28.172 1.00 82.88 103 ILE A O 1
ATOM 821 N N . HIS A 1 104 ? 18.851 -2.508 -27.562 1.00 81.06 104 HIS A N 1
ATOM 822 C CA . HIS A 1 104 ? 18.044 -3.483 -28.302 1.00 81.06 104 HIS A CA 1
ATOM 823 C C . HIS A 1 104 ? 17.017 -4.164 -27.393 1.00 81.06 104 HIS A C 1
ATOM 825 O O . HIS A 1 104 ? 15.924 -4.490 -27.847 1.00 81.06 104 HIS A O 1
ATOM 831 N N . SER A 1 105 ? 17.359 -4.347 -26.115 1.00 85.25 105 SER A N 1
ATOM 832 C CA . SER A 1 105 ? 16.477 -4.886 -25.082 1.00 85.25 105 SER A CA 1
ATOM 833 C C . SER A 1 105 ? 16.513 -3.999 -23.841 1.00 85.25 105 SER A C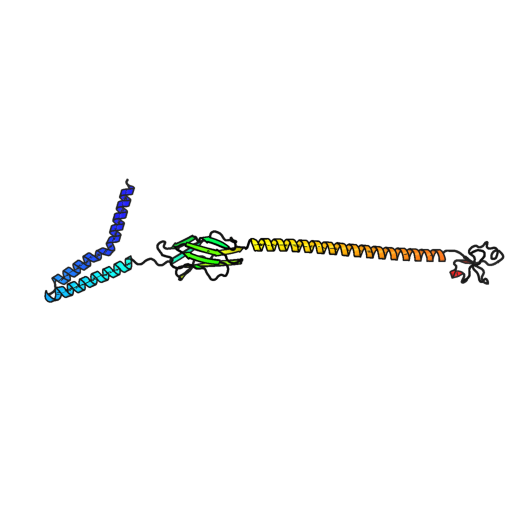 1
ATOM 835 O O . SER A 1 105 ? 17.578 -3.527 -23.429 1.00 85.25 105 SER A O 1
ATOM 837 N N . LEU A 1 106 ? 15.337 -3.778 -23.255 1.00 88.62 106 LEU A N 1
ATOM 838 C CA . LEU A 1 106 ? 15.172 -3.176 -21.941 1.00 88.62 106 LEU A CA 1
ATOM 839 C C . LEU A 1 106 ? 14.185 -4.035 -21.157 1.00 88.62 106 LEU A C 1
ATOM 841 O O . LEU A 1 106 ? 13.025 -4.160 -21.544 1.00 88.62 106 LEU A O 1
ATOM 845 N N . GLU A 1 107 ? 14.659 -4.621 -20.068 1.00 89.12 107 GLU A N 1
ATOM 846 C CA . GLU A 1 107 ? 13.858 -5.447 -19.170 1.00 89.12 107 GLU A CA 1
ATOM 847 C C . GLU A 1 107 ? 13.697 -4.740 -17.828 1.00 89.12 107 GLU A C 1
ATOM 849 O O . GLU A 1 107 ? 14.618 -4.075 -17.347 1.00 89.12 107 GLU A O 1
ATOM 854 N N . ILE A 1 108 ? 12.528 -4.887 -17.213 1.00 91.69 108 ILE A N 1
ATOM 855 C CA . ILE A 1 108 ? 12.288 -4.464 -15.835 1.00 91.69 108 ILE A CA 1
ATOM 856 C C . ILE A 1 108 ? 12.627 -5.621 -14.892 1.00 91.69 108 ILE A C 1
ATOM 858 O O . ILE A 1 108 ? 12.424 -6.783 -15.231 1.00 91.69 108 ILE A O 1
ATOM 862 N N . SER A 1 109 ? 13.161 -5.313 -13.712 1.00 89.31 109 SER A N 1
ATOM 863 C CA . SER A 1 109 ? 13.397 -6.294 -12.651 1.00 89.31 109 SER A CA 1
ATOM 864 C C . SER A 1 109 ? 12.129 -7.065 -12.281 1.00 89.31 109 SER A C 1
ATOM 866 O O . SER A 1 109 ? 11.047 -6.472 -12.278 1.00 89.31 109 SER A O 1
ATOM 868 N N . ASP A 1 110 ? 12.279 -8.329 -11.876 1.00 86.12 110 ASP A N 1
ATOM 869 C CA . ASP A 1 110 ? 11.177 -9.178 -11.409 1.00 86.12 110 ASP A CA 1
ATOM 870 C C . ASP A 1 110 ? 10.329 -8.453 -10.362 1.00 86.12 110 ASP A C 1
ATOM 872 O O . ASP A 1 110 ? 10.807 -8.074 -9.288 1.00 86.12 110 ASP A O 1
ATOM 876 N N . ASN A 1 111 ? 9.067 -8.212 -10.703 1.00 87.44 111 ASN A N 1
ATOM 877 C CA . ASN A 1 111 ? 8.123 -7.531 -9.840 1.00 87.44 111 ASN A CA 1
ATOM 878 C C . ASN A 1 111 ? 6.688 -7.913 -10.235 1.00 87.44 111 ASN A C 1
ATOM 880 O O . ASN A 1 111 ? 6.410 -8.179 -11.400 1.00 87.44 111 ASN A O 1
ATOM 884 N N . ASP A 1 112 ? 5.773 -7.892 -9.267 1.00 85.62 112 ASP A N 1
ATOM 885 C CA . ASP A 1 112 ? 4.357 -8.229 -9.484 1.00 85.62 112 ASP A CA 1
ATOM 886 C C . ASP A 1 112 ? 3.470 -6.984 -9.686 1.00 85.62 112 ASP A C 1
ATOM 888 O O . ASP A 1 112 ? 2.241 -7.084 -9.654 1.00 85.62 112 ASP A O 1
ATOM 892 N N . ILE A 1 113 ? 4.075 -5.795 -9.784 1.00 88.38 113 ILE A N 1
ATOM 893 C CA . ILE A 1 113 ? 3.389 -4.497 -9.687 1.00 88.38 113 ILE A CA 1
ATOM 894 C C . ILE A 1 113 ? 3.259 -3.815 -11.048 1.00 88.38 113 ILE A C 1
ATOM 896 O O . ILE A 1 113 ? 2.255 -3.147 -11.301 1.00 88.38 113 ILE A O 1
ATOM 900 N N . ALA A 1 114 ? 4.241 -3.990 -11.926 1.00 89.88 114 ALA A N 1
ATOM 901 C CA . ALA A 1 114 ? 4.376 -3.246 -13.161 1.00 89.88 114 ALA A CA 1
ATOM 902 C C . ALA A 1 114 ? 5.015 -4.077 -14.277 1.00 89.88 114 ALA A C 1
ATOM 904 O O . ALA A 1 114 ? 6.001 -4.789 -14.069 1.00 89.88 114 ALA A O 1
ATOM 905 N N . ASP A 1 115 ? 4.506 -3.889 -15.489 1.00 90.50 115 ASP A N 1
ATOM 906 C CA . ASP A 1 115 ? 5.071 -4.445 -16.711 1.00 90.50 115 ASP A CA 1
ATOM 907 C C . ASP A 1 115 ? 5.699 -3.346 -17.552 1.00 90.50 115 ASP A C 1
ATOM 909 O O . ASP A 1 115 ? 5.257 -2.196 -17.534 1.00 90.50 115 ASP A O 1
ATOM 913 N N . LEU A 1 116 ? 6.715 -3.721 -18.321 1.00 91.00 116 LEU A N 1
ATOM 914 C CA . LEU A 1 116 ? 7.424 -2.831 -19.223 1.00 91.00 116 LEU A CA 1
ATOM 915 C C . LEU A 1 116 ? 7.220 -3.276 -20.670 1.00 91.00 116 LEU A C 1
ATOM 917 O O . LEU A 1 116 ? 7.557 -4.401 -21.034 1.00 91.00 116 LEU A O 1
ATOM 921 N N . GLU A 1 117 ? 6.758 -2.357 -21.511 1.00 89.94 117 GLU A N 1
ATOM 922 C CA . GLU A 1 117 ? 6.837 -2.481 -22.962 1.00 89.94 117 GLU A CA 1
ATOM 923 C C . GLU A 1 117 ? 7.934 -1.570 -23.505 1.00 89.94 117 GLU A C 1
ATOM 925 O O . GLU A 1 117 ? 7.916 -0.364 -23.277 1.00 89.94 117 GLU A O 1
ATOM 930 N N . TYR A 1 118 ? 8.875 -2.127 -24.267 1.00 89.56 118 TYR A N 1
ATOM 931 C CA . TYR A 1 118 ? 9.930 -1.357 -24.921 1.00 89.56 118 TYR A CA 1
ATOM 932 C C . TYR A 1 118 ? 9.822 -1.476 -26.441 1.00 89.56 118 TYR A C 1
ATOM 934 O O . TYR A 1 118 ? 9.961 -2.569 -26.993 1.00 89.56 118 TYR A O 1
ATOM 942 N N . LYS A 1 119 ? 9.557 -0.355 -27.121 1.00 85.62 119 LYS A N 1
ATOM 943 C CA . LYS A 1 119 ? 9.452 -0.271 -28.586 1.00 85.62 119 LYS A CA 1
ATOM 944 C C . LYS A 1 119 ? 10.099 1.021 -29.082 1.00 85.62 119 LYS A C 1
ATOM 946 O O . LYS A 1 119 ? 9.890 2.085 -28.508 1.00 85.62 119 LYS A O 1
ATOM 951 N N . ASP A 1 120 ? 10.891 0.924 -30.148 1.00 81.19 120 ASP A N 1
ATOM 952 C CA . ASP A 1 120 ? 11.488 2.068 -30.858 1.00 81.19 120 ASP A CA 1
ATOM 953 C C . ASP A 1 120 ? 12.249 3.069 -29.966 1.00 81.19 120 ASP A C 1
ATOM 955 O O . ASP A 1 120 ? 12.122 4.285 -30.117 1.00 81.19 120 ASP A O 1
ATOM 959 N N . GLY A 1 121 ? 13.035 2.580 -29.002 1.00 79.50 121 GLY A N 1
ATOM 960 C CA . GLY A 1 121 ? 13.793 3.457 -28.102 1.00 79.50 121 GLY A CA 1
ATOM 961 C C . GLY A 1 121 ? 12.994 3.992 -26.911 1.00 79.50 121 GLY A C 1
ATOM 962 O O . GLY A 1 121 ? 13.569 4.664 -26.060 1.00 79.50 121 GLY A O 1
ATOM 963 N N . LYS A 1 122 ? 11.694 3.689 -26.824 1.00 84.88 122 LYS A N 1
ATOM 964 C CA . LYS A 1 122 ? 10.787 4.175 -25.780 1.00 84.88 122 LYS A CA 1
ATOM 965 C C . LYS A 1 122 ? 10.319 3.021 -24.906 1.00 84.88 122 LYS A C 1
ATOM 967 O O . LYS A 1 122 ? 9.784 2.034 -25.405 1.00 84.88 122 LYS A O 1
ATOM 972 N N . GLY A 1 123 ? 10.504 3.164 -23.599 1.00 87.25 123 GLY A N 1
ATOM 973 C CA . GLY A 1 123 ? 9.928 2.261 -22.608 1.00 87.25 123 GLY A CA 1
ATOM 974 C C . GLY A 1 123 ? 8.644 2.845 -22.029 1.00 87.25 123 GLY A C 1
ATOM 975 O O . GLY A 1 123 ? 8.616 4.018 -21.665 1.00 87.25 123 GLY A O 1
ATOM 976 N N . ILE A 1 124 ? 7.588 2.044 -21.953 1.00 89.62 124 ILE A N 1
ATOM 977 C CA . ILE A 1 124 ? 6.310 2.388 -21.331 1.00 89.62 124 ILE A CA 1
ATOM 978 C C . ILE A 1 124 ? 6.065 1.389 -20.211 1.00 89.62 124 ILE A C 1
ATOM 980 O O . ILE A 1 124 ? 6.012 0.184 -20.449 1.00 89.62 124 ILE A O 1
ATOM 984 N N . ILE A 1 125 ? 5.911 1.893 -18.992 1.00 91.62 125 ILE A N 1
ATOM 985 C CA . ILE A 1 125 ? 5.544 1.083 -17.834 1.00 91.62 125 ILE A CA 1
ATOM 986 C C . ILE A 1 125 ? 4.041 1.147 -17.644 1.00 91.62 125 ILE A C 1
ATOM 988 O O . ILE A 1 125 ? 3.472 2.233 -17.695 1.00 91.62 125 ILE A O 1
ATOM 992 N N . THR A 1 126 ? 3.421 -0.004 -17.396 1.00 90.50 126 THR A N 1
ATOM 993 C CA . THR A 1 126 ? 2.007 -0.120 -17.025 1.00 90.50 126 THR A CA 1
ATOM 994 C C . THR A 1 126 ? 1.892 -0.754 -15.647 1.00 90.50 126 THR A C 1
ATOM 996 O O . THR A 1 126 ? 2.422 -1.843 -15.427 1.00 90.50 126 THR A O 1
ATOM 999 N N . PHE A 1 127 ? 1.180 -0.108 -14.725 1.00 91.25 127 PHE A N 1
ATOM 1000 C CA . PHE A 1 127 ? 0.994 -0.618 -13.365 1.00 91.25 127 PHE A CA 1
ATOM 1001 C C . PHE A 1 127 ? -0.241 -1.523 -13.282 1.00 91.25 127 PHE A C 1
ATOM 1003 O O . PHE A 1 127 ? -1.345 -1.113 -13.633 1.00 91.25 127 PHE A O 1
ATOM 1010 N N . LYS A 1 128 ? -0.080 -2.768 -12.824 1.00 90.00 128 LYS A N 1
ATOM 1011 C CA . LYS A 1 128 ? -1.166 -3.764 -12.748 1.00 90.00 128 LYS A CA 1
ATOM 1012 C C . LYS A 1 128 ? -1.681 -4.017 -11.335 1.00 90.00 128 LYS A C 1
ATOM 1014 O O . LYS A 1 128 ? -2.802 -4.499 -11.186 1.00 90.00 128 LYS A O 1
ATOM 1019 N N . LYS A 1 129 ? -0.876 -3.750 -10.307 1.00 87.81 129 LYS A N 1
ATOM 1020 C CA . LYS A 1 129 ? -1.187 -4.141 -8.926 1.00 87.81 129 LYS A CA 1
ATOM 1021 C C . LYS A 1 129 ? -0.775 -3.061 -7.935 1.00 87.81 129 LYS A C 1
ATOM 1023 O O . LYS A 1 129 ? 0.255 -2.425 -8.114 1.00 87.81 129 LYS A O 1
ATOM 1028 N N . GLU A 1 130 ? -1.561 -2.893 -6.873 1.00 89.56 130 GLU A N 1
ATOM 1029 C CA . GLU A 1 130 ? -1.201 -2.020 -5.750 1.00 89.56 130 GLU A CA 1
ATOM 1030 C C . GLU A 1 130 ? 0.007 -2.573 -4.977 1.00 89.56 130 GLU A C 1
ATOM 1032 O O . GLU A 1 130 ? 0.156 -3.786 -4.795 1.00 89.56 130 GLU A O 1
ATOM 1037 N N . GLY A 1 131 ? 0.860 -1.674 -4.492 1.00 87.75 131 GLY A N 1
ATOM 1038 C CA . GLY A 1 131 ? 2.010 -2.029 -3.670 1.00 87.75 131 GLY A CA 1
ATOM 1039 C C . GLY A 1 131 ? 3.187 -1.074 -3.815 1.00 87.75 131 GLY A C 1
ATOM 1040 O O . GLY A 1 131 ? 3.213 -0.189 -4.668 1.00 87.75 131 GLY A O 1
ATOM 1041 N N . THR A 1 132 ? 4.191 -1.277 -2.969 1.00 88.25 132 THR A N 1
ATOM 1042 C CA . THR A 1 132 ? 5.463 -0.553 -3.028 1.00 88.25 132 THR A CA 1
ATOM 1043 C C . THR A 1 132 ? 6.550 -1.513 -3.484 1.00 88.25 132 THR A C 1
ATOM 1045 O O . THR A 1 132 ? 6.728 -2.572 -2.881 1.00 88.25 132 THR A O 1
ATOM 1048 N N . ALA A 1 133 ? 7.299 -1.144 -4.521 1.00 87.31 133 ALA A N 1
ATOM 1049 C CA . ALA A 1 133 ? 8.437 -1.924 -4.991 1.00 87.31 133 ALA A CA 1
ATOM 1050 C C . ALA A 1 133 ? 9.605 -1.041 -5.407 1.00 87.31 133 ALA A C 1
ATOM 1052 O O . ALA A 1 133 ? 9.444 0.098 -5.842 1.00 87.31 133 ALA A O 1
ATOM 1053 N N . THR A 1 134 ? 10.799 -1.608 -5.276 1.00 89.69 134 THR A N 1
ATOM 1054 C CA . THR A 1 134 ? 12.029 -1.032 -5.808 1.00 89.69 134 THR A CA 1
ATOM 1055 C C . THR A 1 134 ? 12.320 -1.697 -7.139 1.00 89.69 134 THR A C 1
ATOM 1057 O O . THR A 1 134 ? 12.636 -2.883 -7.175 1.00 89.69 134 THR A O 1
ATOM 1060 N N . ILE A 1 135 ? 12.218 -0.929 -8.216 1.00 90.38 135 ILE A N 1
ATOM 1061 C CA . ILE A 1 135 ? 12.432 -1.401 -9.581 1.00 90.38 135 ILE A CA 1
ATOM 1062 C C . ILE A 1 135 ? 13.758 -0.885 -10.131 1.00 90.38 135 ILE A C 1
ATOM 1064 O O . ILE A 1 135 ? 14.198 0.226 -9.823 1.00 90.38 135 ILE A O 1
ATOM 1068 N N . PHE A 1 136 ? 14.402 -1.711 -10.943 1.00 89.94 136 PHE A N 1
ATOM 1069 C CA . PHE A 1 136 ? 15.565 -1.350 -11.746 1.00 89.94 136 PHE A CA 1
ATOM 1070 C C . PHE A 1 136 ? 15.401 -1.936 -13.147 1.00 89.94 136 PHE A C 1
ATOM 1072 O O . PHE A 1 136 ? 14.661 -2.899 -13.341 1.00 89.94 136 PHE A O 1
ATOM 1079 N N . PHE A 1 137 ? 16.108 -1.371 -14.117 1.00 90.25 137 PHE A N 1
ATOM 1080 C CA . PHE A 1 137 ? 16.045 -1.797 -15.507 1.00 90.25 137 PHE A CA 1
ATOM 1081 C C . PHE A 1 137 ? 17.359 -2.433 -15.931 1.00 90.25 137 PHE A C 1
ATOM 1083 O O . PHE A 1 137 ? 18.433 -2.110 -15.415 1.00 90.25 137 PHE A O 1
ATOM 1090 N N . LYS A 1 138 ? 17.275 -3.361 -16.875 1.00 90.06 138 LYS A N 1
ATOM 1091 C CA . LYS A 1 138 ? 18.408 -4.073 -17.446 1.00 90.06 138 LYS A CA 1
ATOM 1092 C C . LYS A 1 138 ? 18.424 -3.831 -18.951 1.00 90.06 138 LYS A C 1
ATOM 1094 O O . LYS A 1 138 ? 17.533 -4.283 -19.660 1.00 90.06 138 LYS A O 1
ATOM 1099 N N . ALA A 1 139 ? 19.429 -3.103 -19.424 1.00 87.50 139 ALA A N 1
ATOM 1100 C CA . ALA A 1 139 ? 19.640 -2.807 -20.834 1.00 87.50 139 ALA A CA 1
ATOM 1101 C C . ALA A 1 139 ? 20.676 -3.766 -21.446 1.00 87.50 139 ALA A C 1
ATOM 1103 O O . ALA A 1 139 ? 21.734 -4.014 -20.849 1.00 87.50 139 ALA A O 1
ATOM 1104 N N . ASN A 1 140 ? 20.391 -4.284 -22.648 1.00 84.94 140 ASN A N 1
ATOM 1105 C CA . ASN A 1 140 ? 21.274 -5.184 -23.411 1.00 84.94 140 ASN A CA 1
ATOM 1106 C C . ASN A 1 140 ? 21.819 -6.361 -22.566 1.00 84.94 140 ASN A C 1
ATOM 1108 O O . ASN A 1 140 ? 23.002 -6.707 -22.636 1.00 84.94 140 ASN A O 1
ATOM 1112 N N . ASP A 1 141 ? 20.978 -6.909 -21.687 1.00 79.19 141 ASP A N 1
ATOM 1113 C CA . ASP A 1 141 ? 21.225 -8.069 -20.818 1.00 79.19 141 ASP A CA 1
ATOM 1114 C C . ASP A 1 141 ? 22.406 -7.967 -19.838 1.00 79.19 141 ASP A C 1
ATOM 1116 O O . ASP A 1 141 ? 22.679 -8.920 -19.102 1.00 79.19 141 ASP A O 1
ATOM 1120 N N . SER A 1 142 ? 23.089 -6.823 -19.768 1.00 79.25 142 SER A N 1
ATOM 1121 C CA . SER A 1 142 ? 24.325 -6.664 -18.986 1.00 79.25 142 SER A CA 1
ATOM 1122 C C . SER A 1 142 ? 24.386 -5.368 -18.182 1.00 79.25 142 SER A C 1
ATOM 1124 O O . SER A 1 142 ? 25.007 -5.348 -17.121 1.00 79.25 142 SER A O 1
ATOM 1126 N N . VAL A 1 143 ? 23.751 -4.292 -18.653 1.00 86.19 143 VAL A N 1
ATOM 1127 C CA . VAL A 1 143 ? 23.859 -2.964 -18.035 1.00 86.19 143 VAL A CA 1
ATOM 1128 C C . VAL A 1 143 ? 22.654 -2.734 -17.135 1.00 86.19 143 VAL A C 1
ATOM 1130 O O . VAL A 1 143 ? 21.524 -2.683 -17.608 1.00 86.19 143 VAL A O 1
ATOM 1133 N N . LYS A 1 144 ? 22.887 -2.619 -15.825 1.00 87.06 144 LYS A N 1
ATOM 1134 C CA . LYS A 1 144 ? 21.835 -2.318 -14.846 1.00 87.06 144 LYS A CA 1
ATOM 1135 C C . LYS A 1 144 ? 21.692 -0.810 -14.674 1.00 87.06 144 LYS A C 1
ATOM 1137 O O . LYS A 1 144 ? 22.702 -0.116 -14.567 1.00 87.06 144 LYS A O 1
ATOM 1142 N N . SER A 1 145 ? 20.457 -0.332 -14.606 1.00 90.44 145 SER A N 1
ATOM 1143 C CA . SER A 1 145 ? 20.154 1.061 -14.298 1.00 90.44 145 SER A CA 1
ATOM 1144 C C . SER A 1 145 ? 20.168 1.348 -12.799 1.00 90.44 145 SER A C 1
ATOM 1146 O O . SER A 1 145 ? 20.291 0.453 -11.958 1.00 90.44 145 SER A O 1
ATOM 1148 N N . ASN A 1 146 ? 19.969 2.621 -12.462 1.00 89.44 146 ASN A N 1
ATOM 1149 C CA . ASN A 1 146 ? 19.598 3.056 -11.122 1.00 89.44 146 ASN A CA 1
ATOM 1150 C C . ASN A 1 146 ? 18.323 2.349 -10.632 1.00 89.44 146 ASN A C 1
ATOM 1152 O O . ASN A 1 146 ? 17.425 2.027 -11.414 1.00 89.44 146 ASN A O 1
ATOM 1156 N N . SER A 1 147 ? 18.245 2.144 -9.318 1.00 89.88 147 SER A N 1
ATOM 1157 C CA . SER A 1 147 ? 17.060 1.608 -8.649 1.00 89.88 147 SER A CA 1
ATOM 1158 C C . SER A 1 147 ? 16.165 2.742 -8.156 1.00 89.88 147 SER A C 1
ATOM 1160 O O . SER A 1 147 ? 16.650 3.686 -7.531 1.00 89.88 147 SER A O 1
ATOM 1162 N N . THR A 1 148 ? 14.858 2.630 -8.388 1.00 87.69 148 THR A N 1
ATOM 1163 C CA . THR A 1 148 ? 13.858 3.615 -7.958 1.00 87.69 148 THR A CA 1
ATOM 1164 C C . THR A 1 148 ? 12.729 2.921 -7.205 1.00 87.69 148 THR A C 1
ATOM 1166 O O . THR A 1 148 ? 12.199 1.912 -7.661 1.00 87.69 148 THR A O 1
ATOM 1169 N N . SER A 1 149 ? 12.363 3.459 -6.041 1.00 86.56 149 SER A N 1
ATOM 1170 C CA . SER A 1 149 ? 11.207 2.995 -5.271 1.00 86.56 149 SER A CA 1
ATOM 1171 C C . SER A 1 149 ? 9.949 3.712 -5.753 1.00 86.56 149 SER A C 1
ATOM 1173 O O . SER A 1 149 ? 9.921 4.945 -5.801 1.00 86.56 149 SER A O 1
ATOM 1175 N N . ILE A 1 150 ? 8.935 2.933 -6.116 1.00 89.19 150 ILE A N 1
ATOM 1176 C CA . ILE A 1 150 ? 7.631 3.402 -6.583 1.00 89.19 150 ILE A CA 1
ATOM 1177 C C . ILE A 1 150 ? 6.528 2.869 -5.672 1.00 89.19 150 ILE A C 1
ATOM 1179 O O . ILE A 1 150 ? 6.658 1.798 -5.077 1.00 89.19 150 ILE A O 1
ATOM 1183 N N . THR A 1 151 ? 5.436 3.618 -5.573 1.00 89.06 151 THR A N 1
ATOM 1184 C CA . THR A 1 151 ? 4.213 3.208 -4.879 1.00 89.06 151 THR A CA 1
ATOM 1185 C C . THR A 1 151 ? 3.049 3.272 -5.852 1.00 89.06 151 THR A C 1
ATOM 1187 O O . THR A 1 151 ? 2.829 4.305 -6.478 1.00 89.06 151 THR A O 1
ATOM 1190 N N . VAL A 1 152 ? 2.326 2.165 -5.986 1.00 90.56 152 VAL A N 1
ATOM 1191 C CA . VAL A 1 152 ? 1.115 2.075 -6.798 1.00 90.56 152 VAL A CA 1
ATOM 1192 C C . VAL A 1 152 ? -0.082 1.957 -5.871 1.00 90.56 152 VAL A C 1
ATOM 1194 O O . VAL A 1 152 ? -0.135 1.042 -5.043 1.00 90.56 152 VAL A O 1
ATOM 1197 N N . THR A 1 153 ? -1.038 2.865 -6.023 1.00 86.06 153 THR A N 1
ATOM 1198 C CA . THR A 1 153 ? -2.259 2.915 -5.216 1.00 86.06 153 THR A CA 1
ATOM 1199 C C . THR A 1 153 ? -3.475 2.656 -6.098 1.00 86.06 153 THR A C 1
ATOM 1201 O O . THR A 1 153 ? -3.540 3.112 -7.235 1.00 86.06 153 THR A O 1
ATOM 1204 N N . ASP A 1 154 ? -4.456 1.919 -5.583 1.00 86.94 154 ASP A N 1
ATOM 1205 C CA . ASP A 1 154 ? -5.760 1.782 -6.231 1.00 86.94 154 ASP A CA 1
ATOM 1206 C C . ASP A 1 154 ? -6.730 2.820 -5.641 1.00 86.94 154 ASP A C 1
ATOM 1208 O O . ASP A 1 154 ? -7.213 2.620 -4.518 1.00 86.94 154 ASP A O 1
ATOM 1212 N N . PRO A 1 155 ? -7.046 3.916 -6.356 1.00 81.75 155 PRO A N 1
ATOM 1213 C CA . PRO A 1 155 ? -7.959 4.938 -5.843 1.00 81.75 155 PRO A CA 1
ATOM 1214 C C . PRO A 1 155 ? -9.370 4.378 -5.593 1.00 81.75 155 PRO A C 1
ATOM 1216 O O . PRO A 1 155 ? -10.070 4.801 -4.666 1.00 81.75 155 PRO A O 1
ATOM 1219 N N . VAL A 1 156 ? -9.803 3.382 -6.370 1.00 80.25 156 VAL A N 1
ATOM 1220 C CA . VAL A 1 156 ? -11.124 2.756 -6.224 1.00 80.25 156 VAL A CA 1
ATOM 1221 C C . VAL A 1 156 ? -11.146 1.828 -5.010 1.00 80.25 156 VAL A C 1
ATOM 1223 O O . VAL A 1 156 ? -12.101 1.839 -4.227 1.00 80.25 156 VAL A O 1
ATOM 1226 N N . ALA A 1 157 ? -10.096 1.033 -4.797 1.00 80.44 157 ALA A N 1
ATOM 1227 C CA . ALA A 1 157 ? -10.015 0.197 -3.603 1.00 80.44 157 ALA A CA 1
ATOM 1228 C C . ALA A 1 157 ? -9.807 1.030 -2.331 1.00 80.44 157 ALA A C 1
ATOM 1230 O O . ALA A 1 157 ? -10.378 0.690 -1.292 1.00 80.44 157 ALA A O 1
ATOM 1231 N N . GLU A 1 158 ? -9.038 2.119 -2.386 1.00 79.31 158 GLU A N 1
ATOM 1232 C CA . GLU A 1 158 ? -8.823 3.012 -1.246 1.00 79.31 158 GLU A CA 1
ATOM 1233 C C . GLU A 1 158 ? -10.123 3.695 -0.816 1.00 79.31 158 GLU A C 1
ATOM 1235 O O . GLU A 1 158 ? -10.513 3.583 0.348 1.00 79.31 158 GLU A O 1
ATOM 1240 N N . THR A 1 159 ? -10.863 4.290 -1.754 1.00 81.12 159 THR A N 1
ATOM 1241 C CA . THR A 1 159 ? -12.174 4.896 -1.462 1.00 81.12 159 THR A CA 1
ATOM 1242 C C . THR A 1 159 ? -13.165 3.877 -0.895 1.00 81.12 159 THR A C 1
ATOM 1244 O O . THR A 1 159 ? -13.870 4.166 0.075 1.00 81.12 159 THR A O 1
ATOM 1247 N N . LYS A 1 160 ? -13.182 2.642 -1.416 1.00 86.56 160 LYS A N 1
ATOM 1248 C CA . LYS A 1 160 ? -14.006 1.552 -0.868 1.00 86.56 160 LYS A CA 1
ATOM 1249 C C . LYS A 1 160 ? -13.585 1.156 0.551 1.00 86.56 160 LYS A C 1
ATOM 1251 O O . LYS A 1 160 ? -14.447 0.931 1.403 1.00 86.56 160 LYS A O 1
ATOM 1256 N N . ARG A 1 161 ? -12.280 1.065 0.827 1.00 86.06 161 ARG A N 1
ATOM 1257 C CA . ARG A 1 161 ? -11.736 0.784 2.169 1.00 86.06 161 ARG A CA 1
ATOM 1258 C C . ARG A 1 161 ? -12.086 1.903 3.146 1.00 86.06 161 ARG A C 1
ATOM 1260 O O . ARG A 1 161 ? -12.470 1.613 4.277 1.00 86.06 161 ARG A O 1
ATOM 1267 N N . GLU A 1 162 ? -11.991 3.160 2.725 1.00 88.94 162 GLU A N 1
ATOM 1268 C CA . GLU A 1 162 ? -12.355 4.314 3.547 1.00 88.94 162 GLU A CA 1
ATOM 1269 C C . GLU A 1 162 ? -13.859 4.337 3.850 1.00 88.94 162 GLU A C 1
ATOM 1271 O O . GLU A 1 162 ? -14.250 4.488 5.008 1.00 88.94 162 GLU A O 1
ATOM 1276 N N . ALA A 1 163 ? -14.706 4.097 2.845 1.00 90.50 163 ALA A N 1
ATOM 1277 C CA . ALA A 1 163 ? -16.151 3.983 3.030 1.00 90.50 163 ALA A CA 1
ATOM 1278 C C . ALA A 1 163 ? -16.513 2.849 4.007 1.00 90.50 163 ALA A C 1
ATOM 1280 O O . ALA A 1 163 ? -17.309 3.056 4.923 1.00 90.50 163 ALA A O 1
ATOM 1281 N N . ALA A 1 164 ? -15.877 1.680 3.877 1.00 92.94 164 ALA A N 1
ATOM 1282 C CA . ALA A 1 164 ? -16.076 0.559 4.795 1.00 92.94 164 ALA A CA 1
ATOM 1283 C C . ALA A 1 164 ? -15.629 0.890 6.230 1.00 92.94 164 ALA A C 1
ATOM 1285 O O . ALA A 1 164 ? -16.320 0.540 7.185 1.00 92.94 164 ALA A O 1
ATOM 1286 N N . ARG A 1 165 ? -14.505 1.603 6.405 1.00 94.12 165 ARG A N 1
ATOM 1287 C CA . ARG A 1 165 ? -14.044 2.064 7.728 1.00 94.12 165 ARG A CA 1
ATOM 1288 C C . ARG A 1 165 ? -15.024 3.043 8.367 1.00 94.12 165 ARG A C 1
ATOM 1290 O O . ARG A 1 165 ? -15.319 2.891 9.548 1.00 94.12 165 ARG A O 1
ATOM 1297 N N . LYS A 1 166 ? -15.556 4.001 7.601 1.00 94.38 166 LYS A N 1
ATOM 1298 C CA . LYS A 1 166 ? -16.565 4.954 8.093 1.00 94.38 166 LYS A CA 1
ATOM 1299 C C . LYS A 1 166 ? -17.847 4.241 8.527 1.00 94.38 166 LYS A C 1
ATOM 1301 O O . LYS A 1 166 ? -18.331 4.498 9.624 1.00 94.38 166 LYS A O 1
ATOM 1306 N N . GLN A 1 167 ? -18.339 3.291 7.729 1.00 94.94 167 GLN A N 1
ATOM 1307 C CA . GLN A 1 167 ? -19.511 2.479 8.087 1.00 94.94 167 GLN A CA 1
ATOM 1308 C C . GLN A 1 167 ? -19.275 1.619 9.337 1.00 94.94 167 GLN A C 1
ATOM 1310 O O . GLN A 1 167 ? -20.148 1.510 10.195 1.00 94.94 167 GLN A O 1
ATOM 1315 N N . GLU A 1 168 ? -18.093 1.014 9.468 1.00 95.44 168 GLU A N 1
ATOM 1316 C CA . GLU A 1 168 ? -17.719 0.231 10.649 1.00 95.44 168 GLU A CA 1
ATOM 1317 C C . GLU A 1 168 ? -17.656 1.099 11.912 1.00 95.44 168 GLU A C 1
ATOM 1319 O O . GLU A 1 168 ? -18.137 0.700 12.973 1.00 95.44 168 GLU A O 1
ATOM 1324 N N . GLU A 1 169 ? -17.066 2.290 11.810 1.00 95.75 169 GLU A N 1
ATOM 1325 C CA . GLU A 1 169 ? -16.971 3.234 12.920 1.00 95.75 169 GLU A CA 1
ATOM 1326 C C . GLU A 1 169 ? -18.353 3.740 13.349 1.00 95.75 169 GLU A C 1
ATOM 1328 O O . GLU A 1 169 ? -18.644 3.795 14.545 1.00 95.75 169 GLU A O 1
ATOM 1333 N N . GLU A 1 170 ? -19.227 4.052 12.392 1.00 95.44 170 GLU A N 1
ATOM 1334 C CA . GLU A 1 170 ? -20.611 4.441 12.660 1.00 95.44 170 GLU A CA 1
ATOM 1335 C C . GLU A 1 170 ? -21.391 3.305 13.335 1.00 95.44 170 GLU A C 1
ATOM 1337 O O . GLU A 1 170 ? -22.052 3.535 14.350 1.00 95.44 170 GLU A O 1
ATOM 1342 N N . ARG A 1 171 ? -21.226 2.056 12.871 1.00 96.75 171 ARG A N 1
ATOM 1343 C CA . ARG A 1 171 ? -21.834 0.881 13.513 1.00 96.75 171 ARG A CA 1
ATOM 1344 C C . ARG A 1 171 ? -21.353 0.707 14.952 1.00 96.75 171 ARG A C 1
ATOM 1346 O O . ARG A 1 171 ? -22.172 0.505 15.844 1.00 96.75 171 ARG A O 1
ATOM 1353 N N . LYS A 1 172 ? -20.046 0.835 15.201 1.00 97.25 172 LYS A N 1
ATOM 1354 C CA . LYS A 1 172 ? -19.474 0.752 16.556 1.00 97.25 172 LYS A CA 1
ATOM 1355 C C . LYS A 1 172 ? -19.984 1.864 17.467 1.00 97.25 172 LYS A C 1
ATOM 1357 O O . LYS A 1 172 ? -20.269 1.598 18.632 1.00 97.25 172 LYS A O 1
ATOM 1362 N N . LYS A 1 173 ? -20.117 3.095 16.962 1.00 97.06 173 LYS A N 1
ATOM 1363 C CA . LYS A 1 173 ? -20.693 4.214 17.726 1.00 97.06 173 LYS A CA 1
ATOM 1364 C C . LYS A 1 173 ? -22.155 3.944 18.081 1.00 97.06 173 LYS A C 1
ATOM 1366 O O . LYS A 1 173 ? -22.510 4.075 19.249 1.00 97.06 173 LYS A O 1
ATOM 1371 N N . ALA A 1 174 ? -22.964 3.496 17.120 1.00 96.12 174 ALA A N 1
ATOM 1372 C CA . ALA A 1 174 ? -24.363 3.146 17.354 1.00 96.12 174 ALA A CA 1
ATOM 1373 C C . ALA A 1 174 ? -24.515 1.996 18.369 1.00 96.12 174 ALA A C 1
ATOM 1375 O O . ALA A 1 174 ? -25.341 2.075 19.276 1.00 96.12 174 ALA A O 1
ATOM 1376 N N . GLU A 1 175 ? -23.680 0.958 18.274 1.00 97.31 175 GLU A N 1
ATOM 1377 C CA . GLU A 1 175 ? -23.672 -0.166 19.218 1.00 97.31 175 GLU A CA 1
ATOM 1378 C C . GLU A 1 175 ? -23.259 0.270 20.632 1.00 97.31 175 GLU A C 1
ATOM 1380 O O . GLU A 1 175 ? -23.907 -0.095 21.615 1.00 97.31 175 GLU A O 1
ATOM 1385 N N . GLN A 1 176 ? -22.217 1.098 20.757 1.00 97.19 176 GLN A N 1
ATOM 1386 C CA . GLN A 1 176 ? -21.795 1.644 22.047 1.00 97.19 176 GLN A CA 1
ATOM 1387 C C . GLN A 1 176 ? -22.865 2.541 22.670 1.00 97.19 176 GLN A C 1
ATOM 1389 O O . GLN A 1 176 ? -23.077 2.484 23.881 1.00 97.19 176 GLN A O 1
ATOM 1394 N N . GLU A 1 177 ? -23.542 3.364 21.871 1.00 96.62 177 GLU A N 1
ATOM 1395 C CA . GLU A 1 177 ? -24.625 4.215 22.354 1.00 96.62 177 GLU A CA 1
ATOM 1396 C C . GLU A 1 177 ? -25.832 3.384 22.806 1.00 96.62 177 GLU A C 1
ATOM 1398 O O . GLU A 1 177 ? -26.363 3.622 23.892 1.00 96.62 177 GLU A O 1
ATOM 1403 N N . ALA A 1 178 ? -26.220 2.362 22.037 1.00 96.56 178 ALA A N 1
ATOM 1404 C CA . ALA A 1 178 ? -27.282 1.435 22.417 1.00 96.56 178 ALA A CA 1
ATOM 1405 C C . ALA A 1 178 ? -26.942 0.679 23.712 1.00 96.56 178 ALA A C 1
ATOM 1407 O O . ALA A 1 178 ? -27.782 0.582 24.607 1.00 96.56 178 ALA A O 1
ATOM 1408 N N . LYS A 1 179 ? -25.694 0.215 23.862 1.00 97.44 179 LYS A N 1
ATOM 1409 C CA . LYS A 1 179 ? -25.226 -0.454 25.082 1.00 97.44 179 LYS A CA 1
ATOM 1410 C C . LYS A 1 179 ? -25.250 0.479 26.294 1.00 97.44 179 LYS A C 1
ATOM 1412 O O . LYS A 1 179 ? -25.753 0.082 27.339 1.00 97.44 179 LYS A O 1
ATOM 1417 N N . LYS A 1 180 ? -24.770 1.721 26.154 1.00 97.44 180 LYS A N 1
ATOM 1418 C CA . LYS A 1 180 ? -24.819 2.729 27.229 1.00 97.44 180 LYS A CA 1
ATOM 1419 C C . LYS A 1 180 ? -26.253 3.050 27.641 1.00 97.44 180 LYS A C 1
ATOM 1421 O O . LYS A 1 180 ? -26.528 3.134 28.831 1.00 97.44 180 LYS A O 1
ATOM 1426 N N . LYS A 1 181 ? -27.167 3.198 26.675 1.00 96.75 181 LYS A N 1
ATOM 1427 C CA . LYS A 1 181 ? -28.596 3.419 26.947 1.00 96.75 181 LYS A CA 1
ATOM 1428 C C . LYS A 1 181 ? -29.213 2.241 27.705 1.00 96.75 181 LYS A C 1
ATOM 1430 O O . LYS A 1 181 ? -29.891 2.466 28.700 1.00 96.75 181 LYS A O 1
ATOM 1435 N N . ALA A 1 182 ? -28.928 1.007 27.288 1.00 96.19 182 ALA A N 1
ATOM 1436 C CA . ALA A 1 182 ? -29.422 -0.190 27.967 1.00 96.19 182 ALA A CA 1
ATOM 1437 C C . ALA A 1 182 ? -28.850 -0.348 29.390 1.00 96.19 182 ALA A C 1
ATOM 1439 O O . ALA A 1 182 ? -29.576 -0.719 30.309 1.00 96.19 182 ALA A O 1
ATOM 1440 N N . GLU A 1 183 ? -27.565 -0.044 29.589 1.00 97.00 183 GLU A N 1
ATOM 1441 C CA . GLU A 1 183 ? -26.910 -0.095 30.901 1.00 97.00 183 GLU A CA 1
ATOM 1442 C C . GLU A 1 183 ? -27.444 0.988 31.851 1.00 97.00 183 GLU A C 1
ATOM 1444 O O . GLU A 1 183 ? -27.747 0.700 33.009 1.00 97.00 183 GLU A O 1
ATOM 1449 N N . GLU A 1 184 ? -27.632 2.212 31.352 1.00 96.75 184 GLU A N 1
ATOM 1450 C CA . GLU A 1 184 ? -28.235 3.308 32.113 1.00 96.75 184 GLU A CA 1
ATOM 1451 C C . GLU A 1 184 ? -29.670 2.969 32.528 1.00 96.75 184 GLU A C 1
ATOM 1453 O O . GLU A 1 184 ? -30.039 3.115 33.693 1.00 96.75 184 GLU A O 1
ATOM 1458 N N . GLU A 1 185 ? -30.475 2.454 31.597 1.00 96.31 185 GLU A N 1
ATOM 1459 C CA . GLU A 1 185 ? -31.854 2.067 31.878 1.00 96.31 185 GLU A CA 1
ATOM 1460 C C . GLU A 1 185 ? -31.928 0.920 32.899 1.00 96.31 185 GLU A C 1
ATOM 1462 O O . GLU A 1 185 ? -32.754 0.957 33.815 1.00 96.31 185 GLU A O 1
ATOM 1467 N N . ALA A 1 186 ? -31.032 -0.067 32.808 1.00 96.44 186 ALA A N 1
ATOM 1468 C CA . ALA A 1 186 ? -30.927 -1.139 33.794 1.00 96.44 186 ALA A CA 1
ATOM 1469 C C . ALA A 1 186 ? -30.527 -0.611 35.183 1.00 96.44 186 ALA A C 1
ATOM 1471 O O . ALA A 1 186 ? -31.114 -1.026 36.186 1.00 96.44 186 ALA A O 1
ATOM 1472 N N . ARG A 1 187 ? -29.585 0.341 35.256 1.00 97.25 187 ARG A N 1
ATOM 1473 C CA . ARG A 1 187 ? -29.169 0.974 36.516 1.00 97.25 187 ARG A CA 1
ATOM 1474 C C . ARG A 1 187 ? -30.308 1.761 37.159 1.00 97.25 187 ARG A C 1
ATOM 1476 O O . ARG A 1 187 ? -30.552 1.593 38.351 1.00 97.25 187 ARG A O 1
ATOM 1483 N N . ILE A 1 188 ? -31.031 2.568 36.380 1.00 97.00 188 ILE A N 1
ATOM 1484 C CA . ILE A 1 188 ? -32.179 3.345 36.874 1.00 97.00 188 ILE A CA 1
ATOM 1485 C C . ILE A 1 188 ? -33.266 2.407 37.412 1.00 97.00 188 ILE A C 1
ATOM 1487 O O . ILE A 1 188 ? -33.795 2.648 38.497 1.00 97.00 188 ILE A O 1
ATOM 1491 N N . ARG A 1 189 ? -33.582 1.315 36.700 1.00 96.62 189 ARG A N 1
ATOM 1492 C CA . ARG A 1 189 ? -34.560 0.320 37.177 1.00 96.62 189 ARG A CA 1
ATOM 1493 C C . ARG A 1 189 ? -34.114 -0.336 38.486 1.00 96.62 189 ARG A C 1
ATOM 1495 O O . ARG A 1 189 ? -34.922 -0.429 39.407 1.00 96.62 189 ARG A O 1
ATOM 1502 N N . ALA A 1 190 ? -32.844 -0.732 38.594 1.00 95.75 190 ALA A N 1
ATOM 1503 C CA . ALA A 1 190 ? -32.300 -1.330 39.813 1.00 95.75 190 ALA A CA 1
ATOM 1504 C C . ALA A 1 190 ? -32.331 -0.352 41.005 1.00 95.75 190 ALA A C 1
ATOM 1506 O O . ALA A 1 190 ? -32.708 -0.739 42.111 1.00 95.75 190 ALA A O 1
ATOM 1507 N N . GLU A 1 191 ? -32.002 0.925 40.786 1.00 96.12 191 GLU A N 1
ATOM 1508 C CA . GLU A 1 191 ? -32.061 1.957 41.827 1.00 96.12 191 GLU A CA 1
ATOM 1509 C C . GLU A 1 191 ? -33.504 2.240 42.274 1.00 96.12 191 GLU A C 1
ATOM 1511 O O . GLU A 1 191 ? -33.772 2.369 43.470 1.00 96.12 191 GLU A O 1
ATOM 1516 N N . GLN A 1 192 ? -34.453 2.302 41.335 1.00 95.56 192 GLN A N 1
ATOM 1517 C CA . GLN A 1 192 ? -35.873 2.472 41.652 1.00 95.56 192 GLN A CA 1
ATOM 1518 C C . GLN A 1 192 ? -36.430 1.286 42.445 1.00 95.56 192 GLN A C 1
ATOM 1520 O O . GLN A 1 192 ? -37.192 1.493 43.388 1.00 95.56 192 GLN A O 1
ATOM 1525 N N . GLU A 1 193 ? -36.055 0.054 42.093 1.00 94.88 193 GLU A N 1
ATOM 1526 C CA . GLU A 1 193 ? -36.477 -1.137 42.831 1.00 94.88 193 GLU A CA 1
ATOM 1527 C C . GLU A 1 193 ? -35.879 -1.165 44.246 1.00 94.88 193 GLU A C 1
ATOM 1529 O O . GLU A 1 193 ? -36.597 -1.439 45.208 1.00 94.88 193 GLU A O 1
ATOM 1534 N N . ALA A 1 194 ? -34.601 -0.803 44.400 1.00 94.00 194 ALA A N 1
ATOM 1535 C CA . ALA A 1 194 ? -33.954 -0.698 45.708 1.00 94.00 194 ALA A CA 1
ATOM 1536 C C . ALA A 1 194 ? -34.594 0.389 46.590 1.00 94.00 194 ALA A C 1
ATOM 1538 O O . ALA A 1 194 ? -34.866 0.144 47.764 1.00 94.00 194 ALA A O 1
ATOM 1539 N N . LYS A 1 195 ? -34.902 1.567 46.024 1.00 94.88 195 LYS A N 1
ATOM 1540 C CA . LYS A 1 195 ? -35.610 2.646 46.736 1.00 94.88 195 LYS A CA 1
ATOM 1541 C C . LYS A 1 195 ? -37.008 2.223 47.183 1.00 94.88 195 LYS A C 1
ATOM 1543 O O . LYS A 1 195 ? -37.369 2.487 48.325 1.00 94.88 195 LYS A O 1
ATOM 1548 N N . LYS A 1 196 ? -37.774 1.538 46.323 1.00 94.00 196 LYS A N 1
ATOM 1549 C CA . LYS A 1 196 ? -39.106 1.021 46.682 1.00 94.00 196 LYS A CA 1
ATOM 1550 C C . LYS A 1 196 ? -39.036 0.019 47.833 1.00 94.00 196 LYS A C 1
ATOM 1552 O O . LYS A 1 196 ? -39.796 0.161 48.783 1.00 94.00 196 LYS A O 1
ATOM 1557 N N . LYS A 1 197 ? -38.092 -0.931 47.788 1.00 93.19 197 LYS A N 1
ATOM 1558 C CA . LYS A 1 197 ? -37.887 -1.902 48.877 1.00 93.19 197 LYS A CA 1
ATOM 1559 C C . LYS A 1 197 ? -37.512 -1.215 50.193 1.00 93.19 197 LYS A C 1
ATOM 1561 O O . LYS A 1 197 ? -38.106 -1.520 51.219 1.00 93.19 197 LYS A O 1
ATOM 1566 N N . ALA A 1 198 ? -36.601 -0.240 50.157 1.00 90.88 198 ALA A N 1
ATOM 1567 C CA . ALA A 1 198 ? -36.215 0.515 51.350 1.00 90.88 198 ALA A CA 1
ATOM 1568 C C . ALA A 1 198 ? -37.378 1.344 51.933 1.00 90.88 198 ALA A C 1
ATOM 1570 O O . ALA A 1 198 ? -37.526 1.428 53.151 1.00 90.88 198 ALA A O 1
ATOM 1571 N N . GLU A 1 199 ? -38.225 1.945 51.089 1.00 91.00 199 GLU A N 1
ATOM 1572 C CA . GLU A 1 199 ? -39.407 2.688 51.548 1.00 91.00 199 GLU A CA 1
ATOM 1573 C C . GLU A 1 199 ? -40.476 1.760 52.149 1.00 91.00 199 GLU A C 1
ATOM 1575 O O . GLU A 1 199 ? -41.092 2.104 53.160 1.00 91.00 199 GLU A O 1
ATOM 1580 N N . GLU A 1 200 ? -40.687 0.576 51.567 1.00 89.19 200 GLU A N 1
ATOM 1581 C CA . GLU A 1 200 ? -41.584 -0.447 52.118 1.00 89.19 200 GLU A CA 1
ATOM 1582 C C . GLU A 1 200 ? -41.085 -0.977 53.469 1.00 89.19 200 GLU A C 1
ATOM 1584 O O . GLU A 1 200 ? -41.870 -1.046 54.417 1.00 89.19 200 GLU A O 1
ATOM 1589 N N . GLU A 1 201 ? -39.787 -1.269 53.602 1.00 87.56 201 GLU A N 1
ATOM 1590 C CA . GLU A 1 201 ? -39.182 -1.684 54.875 1.00 87.56 201 GLU A CA 1
ATOM 1591 C C . GLU A 1 201 ? -39.279 -0.583 55.942 1.00 87.56 201 GLU A C 1
ATOM 1593 O O . GLU A 1 201 ? -39.658 -0.863 57.080 1.00 87.56 201 GLU A O 1
ATOM 1598 N N . ALA A 1 202 ? -39.028 0.681 55.583 1.00 84.94 202 ALA A N 1
ATOM 1599 C CA . ALA A 1 202 ? -39.171 1.807 56.505 1.00 84.94 202 ALA A CA 1
ATOM 1600 C C . ALA A 1 202 ? -40.629 2.008 56.963 1.00 84.94 202 ALA A C 1
ATOM 1602 O O . ALA A 1 202 ? -40.877 2.252 58.146 1.00 84.94 202 ALA A O 1
ATOM 1603 N N . LYS A 1 203 ? -41.612 1.863 56.061 1.00 84.88 203 LYS A N 1
ATOM 1604 C CA . LYS A 1 203 ? -43.044 1.909 56.418 1.00 84.88 203 LYS A CA 1
ATOM 1605 C C . LYS A 1 203 ? -43.455 0.735 57.308 1.00 84.88 203 LYS A C 1
ATOM 1607 O O . LYS A 1 203 ? -44.246 0.930 58.236 1.00 84.88 203 LYS A O 1
ATOM 1612 N N . ALA A 1 204 ? -42.922 -0.461 57.060 1.00 80.50 204 ALA A N 1
ATOM 1613 C CA . ALA A 1 204 ? -43.166 -1.630 57.899 1.00 80.50 204 ALA A CA 1
ATOM 1614 C C . ALA A 1 204 ? -42.580 -1.444 59.310 1.00 80.50 204 ALA A C 1
ATOM 1616 O O . ALA A 1 204 ? -43.280 -1.694 60.293 1.00 80.50 204 ALA A O 1
ATOM 1617 N N . ALA A 1 205 ? -41.352 -0.925 59.419 1.00 78.06 205 ALA A N 1
ATOM 1618 C CA . ALA A 1 205 ? -40.711 -0.624 60.699 1.00 78.06 205 ALA A CA 1
ATOM 1619 C C . ALA A 1 205 ? -41.468 0.465 61.485 1.00 78.06 205 ALA A C 1
ATOM 1621 O O . ALA A 1 205 ? -41.781 0.269 62.658 1.00 78.06 205 ALA A O 1
ATOM 1622 N N . ALA A 1 206 ? -41.867 1.561 60.828 1.00 74.62 206 ALA A N 1
ATOM 1623 C CA . ALA A 1 206 ? -42.658 2.621 61.459 1.00 74.62 206 ALA A CA 1
ATOM 1624 C C . ALA A 1 206 ? -44.035 2.123 61.945 1.00 74.62 206 ALA A C 1
ATOM 1626 O O . ALA A 1 206 ? -44.505 2.519 63.012 1.00 74.62 206 ALA A O 1
ATOM 1627 N N . SER A 1 207 ? -44.672 1.210 61.200 1.00 67.81 207 SER A N 1
ATOM 1628 C CA . SER A 1 207 ? -45.940 0.589 61.613 1.00 67.81 207 SER A CA 1
ATOM 1629 C C . SER A 1 207 ? -45.765 -0.358 62.809 1.00 67.81 207 SER A C 1
ATOM 1631 O O . SER A 1 207 ? -46.666 -0.477 63.640 1.00 67.81 207 SER A O 1
ATOM 1633 N N . GLN A 1 208 ? -44.619 -1.035 62.934 1.00 61.91 208 GLN A N 1
ATOM 1634 C CA . GLN A 1 208 ? -44.312 -1.845 64.117 1.00 61.91 208 GLN A CA 1
ATOM 1635 C C . GLN A 1 208 ? -44.071 -0.972 65.357 1.00 61.91 208 GLN A C 1
ATOM 1637 O O . GLN A 1 208 ? -44.596 -1.285 66.425 1.00 61.91 208 GLN A O 1
ATOM 1642 N N . GLU A 1 209 ? -43.371 0.154 65.216 1.00 59.38 209 GLU A N 1
ATOM 1643 C CA . GLU A 1 209 ? -43.039 1.042 66.338 1.00 59.38 209 GLU A CA 1
ATOM 1644 C C . GLU A 1 209 ? -44.259 1.813 66.890 1.00 59.38 209 GLU A C 1
ATOM 1646 O O . GLU A 1 209 ? -44.385 2.034 68.101 1.00 59.38 209 GLU A O 1
ATOM 1651 N N . GLN A 1 210 ? -45.237 2.147 66.039 1.00 58.44 210 GLN A N 1
ATOM 1652 C CA . GLN A 1 210 ? -46.525 2.704 66.485 1.00 58.44 210 GLN A CA 1
ATOM 1653 C C . GLN A 1 210 ? -47.351 1.705 67.318 1.00 58.44 210 GLN A C 1
ATOM 1655 O O . GLN A 1 210 ? -48.023 2.093 68.277 1.00 58.44 210 GLN A O 1
ATOM 1660 N N . ASN A 1 211 ? -47.261 0.407 67.013 1.00 59.03 211 ASN A N 1
ATOM 1661 C CA . ASN A 1 211 ? -47.951 -0.631 67.783 1.00 59.03 211 ASN A CA 1
ATOM 1662 C C . ASN A 1 211 ? -47.287 -0.900 69.145 1.00 59.03 211 ASN A C 1
ATOM 1664 O O . ASN A 1 211 ? -47.978 -1.259 70.097 1.00 59.03 211 ASN A O 1
ATOM 1668 N N . THR A 1 212 ? -45.971 -0.699 69.277 1.00 58.91 212 THR A N 1
ATOM 1669 C CA . THR A 1 212 ? -45.255 -0.889 70.551 1.00 58.91 212 THR A CA 1
ATOM 1670 C C . THR A 1 212 ? -45.306 0.322 71.478 1.00 58.91 212 THR A C 1
ATOM 1672 O O . THR A 1 212 ? -45.108 0.162 72.676 1.00 58.91 212 THR A O 1
ATOM 1675 N N . SER A 1 213 ? -45.575 1.525 70.964 1.00 58.47 213 SER A N 1
ATOM 1676 C CA . SER A 1 213 ? -45.616 2.768 71.758 1.00 58.47 213 SER A CA 1
ATOM 1677 C C . SER A 1 213 ? -47.007 3.136 72.290 1.00 58.47 213 SER A C 1
ATOM 1679 O O . SER A 1 213 ? -47.142 4.080 73.068 1.00 58.47 213 SER A O 1
ATOM 1681 N N . THR A 1 214 ? -48.053 2.392 71.917 1.00 70.81 214 THR A N 1
ATOM 1682 C CA . THR A 1 214 ? -49.404 2.618 72.444 1.00 70.81 214 THR A CA 1
ATOM 1683 C C . THR A 1 214 ? -49.505 2.077 73.875 1.00 70.81 214 THR A C 1
ATOM 1685 O O . THR A 1 214 ? -49.540 0.865 74.091 1.00 70.81 214 THR A O 1
ATOM 1688 N N . THR A 1 215 ? -49.556 2.978 74.861 1.00 83.19 215 THR A N 1
ATOM 1689 C CA . THR A 1 215 ? -49.756 2.631 76.276 1.00 83.19 215 THR A CA 1
ATOM 1690 C C . THR A 1 215 ? -51.125 1.990 76.484 1.00 83.19 215 THR A C 1
ATOM 1692 O O . THR A 1 215 ? -52.159 2.604 76.221 1.00 83.19 215 THR A O 1
ATOM 1695 N N . VAL A 1 216 ? -51.136 0.771 77.009 1.00 88.56 216 VAL A N 1
ATOM 1696 C CA . VAL A 1 216 ? -52.336 0.048 77.433 1.00 88.56 216 VAL A CA 1
ATOM 1697 C C . VAL A 1 216 ? -52.368 -0.114 78.946 1.00 88.56 216 VAL A C 1
ATOM 1699 O O . VAL A 1 216 ? -51.354 0.015 79.630 1.00 88.56 216 VAL A O 1
ATOM 1702 N N . TYR A 1 217 ? -53.553 -0.411 79.468 1.00 89.00 217 TYR A N 1
ATOM 1703 C CA . TYR A 1 217 ? -53.844 -0.522 80.892 1.00 89.00 217 TYR A CA 1
ATOM 1704 C C . TYR A 1 217 ? -54.414 -1.906 81.210 1.00 89.00 217 TYR A C 1
ATOM 1706 O O . TYR A 1 217 ? -55.291 -2.395 80.497 1.00 89.00 217 TYR A O 1
ATOM 1714 N N . TRP A 1 218 ? -53.960 -2.556 82.280 1.00 91.69 218 TRP A N 1
ATOM 1715 C CA . TRP A 1 218 ? -54.436 -3.891 82.666 1.00 91.69 218 TRP A CA 1
ATOM 1716 C C . TRP A 1 218 ? -54.429 -4.100 84.181 1.00 91.69 218 TRP A C 1
ATOM 1718 O O . TRP A 1 218 ? -53.891 -3.304 84.948 1.00 91.69 218 TRP A O 1
ATOM 1728 N N . VAL A 1 219 ? -55.033 -5.206 84.616 1.00 91.06 219 VAL A N 1
ATOM 1729 C CA . VAL A 1 219 ? -55.009 -5.672 86.010 1.00 91.06 219 VAL A CA 1
ATOM 1730 C C . VAL A 1 219 ? -54.290 -7.030 86.085 1.00 91.06 219 VAL A C 1
ATOM 1732 O O . VAL A 1 219 ? -54.409 -7.812 85.136 1.00 91.06 219 VAL A O 1
ATOM 1735 N N . PRO A 1 220 ? -53.572 -7.371 87.177 1.00 85.81 220 PRO A N 1
ATOM 1736 C CA . PRO A 1 220 ? -52.741 -8.585 87.239 1.00 85.81 220 PRO A CA 1
ATOM 1737 C C . PRO A 1 220 ? -53.506 -9.875 86.923 1.00 85.81 220 PRO A C 1
ATOM 1739 O O . PRO A 1 220 ? -53.080 -10.680 86.092 1.00 85.81 220 PRO A O 1
ATOM 1742 N N . ASN A 1 221 ? -54.695 -10.014 87.516 1.00 84.44 221 ASN A N 1
ATOM 1743 C CA . ASN A 1 221 ? -55.547 -11.201 87.403 1.00 84.44 221 ASN A CA 1
ATOM 1744 C C . ASN A 1 221 ? -56.586 -11.108 86.268 1.00 84.44 221 ASN A C 1
ATOM 1746 O O . ASN A 1 221 ? -57.495 -11.927 86.202 1.00 84.44 221 ASN A O 1
ATOM 1750 N N . GLY A 1 222 ? -56.504 -10.092 85.404 1.00 83.25 222 GLY A N 1
ATOM 1751 C CA . GLY A 1 222 ? -57.433 -9.906 84.285 1.00 83.25 222 GLY A CA 1
ATOM 1752 C C . GLY A 1 222 ? -56.949 -10.619 83.028 1.00 83.25 222 GLY A C 1
ATOM 1753 O O . GLY A 1 222 ? -55.756 -10.821 82.853 1.00 83.25 222 GLY A O 1
ATOM 1754 N N . GLU A 1 223 ? -57.848 -10.987 82.123 1.00 86.38 223 GLU A N 1
ATOM 1755 C CA . GLU A 1 223 ? -57.473 -11.600 80.835 1.00 86.38 223 GLU A CA 1
ATOM 1756 C C . GLU A 1 223 ? -57.278 -10.583 79.706 1.00 86.38 223 GLU A C 1
ATOM 1758 O O . GLU A 1 223 ? -56.789 -10.938 78.636 1.00 86.38 223 GLU A O 1
ATOM 1763 N N . VAL A 1 224 ? -57.711 -9.339 79.926 1.00 91.06 224 VAL A N 1
ATOM 1764 C CA . VAL A 1 224 ? -57.773 -8.305 78.892 1.00 91.06 224 VAL A CA 1
ATOM 1765 C C . VAL A 1 224 ? -56.938 -7.086 79.236 1.00 91.06 224 VAL A C 1
ATOM 1767 O O . VAL A 1 224 ? -56.795 -6.739 80.410 1.00 91.06 224 VAL A O 1
ATOM 1770 N N . TYR A 1 225 ? -56.445 -6.419 78.197 1.00 90.25 225 TYR A N 1
ATOM 1771 C CA . TYR A 1 225 ? -55.891 -5.072 78.283 1.00 90.25 225 TYR A CA 1
ATOM 1772 C C . TYR A 1 225 ? -56.890 -4.038 77.740 1.00 90.25 225 TYR A C 1
ATOM 1774 O O . TYR A 1 225 ? -57.798 -4.352 76.964 1.00 90.25 225 TYR A O 1
ATOM 1782 N N . HIS A 1 226 ? -56.731 -2.795 78.176 1.00 89.94 226 HIS A N 1
ATOM 1783 C CA . HIS A 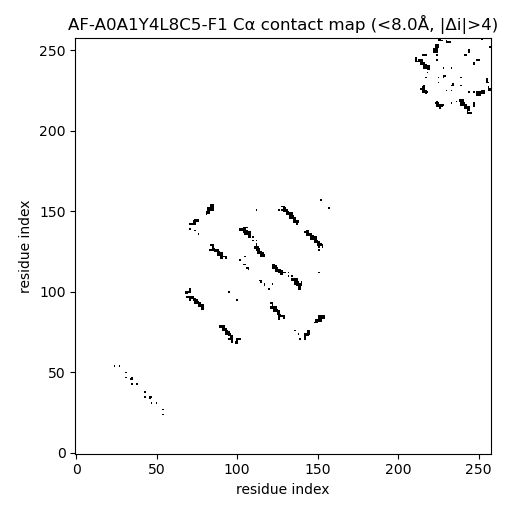1 226 ? -57.587 -1.661 77.852 1.00 89.94 226 HIS A CA 1
ATOM 1784 C C . HIS A 1 226 ? -56.771 -0.547 77.193 1.00 89.94 226 HIS A C 1
ATOM 1786 O O . HIS A 1 226 ? -55.643 -0.295 77.602 1.00 89.94 226 HIS A O 1
ATOM 1792 N N . SER A 1 227 ? -57.345 0.168 76.225 1.00 87.69 227 SER A N 1
ATOM 1793 C CA . SER A 1 227 ? -56.690 1.314 75.563 1.00 87.69 227 SER A CA 1
ATOM 1794 C C . SER A 1 227 ? -56.802 2.615 76.363 1.00 87.69 227 SER A C 1
ATOM 1796 O O . SER A 1 227 ? -56.112 3.580 76.068 1.00 87.69 227 SER A O 1
ATOM 1798 N N . THR A 1 228 ? -57.688 2.663 77.364 1.00 86.38 228 THR A N 1
ATOM 1799 C CA . THR A 1 228 ? -57.917 3.839 78.217 1.00 86.38 228 THR A CA 1
ATOM 1800 C C . THR A 1 228 ? -58.144 3.424 79.676 1.00 86.38 228 THR A C 1
ATOM 1802 O O . THR A 1 228 ? -58.818 2.412 79.921 1.00 86.38 228 THR A O 1
ATOM 1805 N N . PRO A 1 229 ? -57.631 4.192 80.659 1.00 86.88 229 PRO A N 1
ATOM 1806 C CA . PRO A 1 229 ? -57.849 3.919 82.079 1.00 86.88 229 PRO A CA 1
ATOM 1807 C C . PRO A 1 229 ? -59.307 4.159 82.508 1.00 86.88 229 PRO A C 1
ATOM 1809 O O . PRO A 1 229 ? -59.762 3.587 83.499 1.00 86.88 229 PRO A O 1
ATOM 1812 N N . ASP A 1 230 ? -60.069 4.945 81.740 1.00 87.19 230 ASP A N 1
ATOM 1813 C CA . ASP A 1 230 ? -61.459 5.312 82.040 1.00 87.19 230 ASP A CA 1
ATOM 1814 C C . ASP A 1 230 ? -62.497 4.281 81.572 1.00 87.19 230 ASP A C 1
ATOM 1816 O O . ASP A 1 230 ? -63.705 4.502 81.698 1.00 87.19 230 ASP A O 1
ATOM 1820 N N . CYS A 1 231 ? -62.058 3.129 81.055 1.00 89.62 231 CYS A N 1
ATOM 1821 C CA . CYS A 1 231 ? -62.966 2.071 80.628 1.00 89.62 231 CYS A CA 1
ATOM 1822 C C . CYS A 1 231 ? -63.882 1.637 81.786 1.00 89.62 231 CYS A C 1
ATOM 1824 O O . CYS A 1 231 ? -63.419 1.330 82.887 1.00 89.62 231 CYS A O 1
ATOM 1826 N N . SER A 1 232 ? -65.190 1.548 81.533 1.00 88.12 232 SER A N 1
ATOM 1827 C CA . SER A 1 232 ? -66.215 1.241 82.546 1.00 88.12 232 SER A CA 1
ATOM 1828 C C . SER A 1 232 ? -65.960 -0.071 83.302 1.00 88.12 232 SER A C 1
ATOM 1830 O O . SER A 1 232 ? -66.280 -0.204 84.487 1.00 88.12 232 SER A O 1
ATOM 1832 N N . THR A 1 233 ? -65.340 -1.044 82.635 1.00 84.50 233 THR A N 1
ATOM 1833 C CA . THR A 1 233 ? -64.953 -2.334 83.215 1.00 84.50 233 THR A CA 1
ATOM 1834 C C . THR A 1 233 ? -63.651 -2.269 84.016 1.00 84.50 233 THR A C 1
ATOM 1836 O O . THR A 1 233 ? -63.474 -3.080 84.920 1.00 84.50 233 THR A O 1
ATOM 1839 N N . LEU A 1 234 ? -62.758 -1.322 83.708 1.00 87.00 234 LEU A N 1
ATOM 1840 C CA . LEU A 1 234 ? -61.447 -1.171 84.342 1.00 87.00 234 LEU A CA 1
ATOM 1841 C C . LEU A 1 234 ? -61.500 -0.238 85.556 1.00 87.00 234 LEU A C 1
ATOM 1843 O O . LEU A 1 234 ? -60.964 -0.588 86.603 1.00 87.00 234 LEU A O 1
ATOM 1847 N N . LYS A 1 235 ? -62.215 0.889 85.454 1.00 87.19 235 LYS A N 1
ATOM 1848 C CA . LYS A 1 235 ? -62.309 1.962 86.465 1.00 87.19 235 LYS A CA 1
ATOM 1849 C C . LYS A 1 235 ? -62.761 1.500 87.859 1.00 87.19 235 LYS A C 1
ATOM 1851 O O . LYS A 1 235 ? -62.530 2.185 88.848 1.00 87.19 235 LYS A O 1
ATOM 1856 N N . ARG A 1 236 ? -63.415 0.336 87.952 1.00 84.25 236 ARG A N 1
ATOM 1857 C CA . ARG A 1 236 ? -63.841 -0.283 89.224 1.00 84.25 236 ARG A CA 1
ATOM 1858 C C . ARG A 1 236 ? -62.719 -1.047 89.942 1.00 84.25 236 ARG A C 1
ATOM 1860 O O . ARG A 1 236 ? -62.899 -1.446 91.091 1.00 84.25 236 ARG A O 1
ATOM 1867 N N . SER A 1 237 ? -61.593 -1.283 89.273 1.00 86.00 237 SER A N 1
ATOM 1868 C CA . SER A 1 237 ? -60.461 -2.057 89.786 1.00 86.00 237 SER A CA 1
ATOM 1869 C C . SER A 1 237 ? -59.490 -1.172 90.564 1.00 86.00 237 SER A C 1
ATOM 1871 O O . SER A 1 237 ? -59.277 -0.018 90.211 1.00 86.00 237 SER A O 1
ATOM 1873 N N . LYS A 1 238 ? -58.882 -1.721 91.624 1.00 82.00 238 LYS A N 1
ATOM 1874 C CA . LYS A 1 238 ? -58.010 -0.958 92.538 1.00 82.00 238 LYS A CA 1
ATOM 1875 C C . LYS A 1 238 ? -56.532 -0.928 92.123 1.00 82.00 238 LYS A C 1
ATOM 1877 O O . LYS A 1 238 ? -55.875 0.073 92.364 1.00 82.00 238 LYS A O 1
ATOM 1882 N N . ASN A 1 239 ? -56.029 -1.990 91.485 1.00 85.94 239 ASN A N 1
ATOM 1883 C CA . ASN A 1 239 ? -54.642 -2.083 91.009 1.00 85.94 239 ASN A CA 1
ATOM 1884 C C . ASN A 1 239 ? -54.610 -2.118 89.479 1.00 85.94 239 ASN A C 1
ATOM 1886 O O . ASN A 1 239 ? -54.810 -3.181 88.888 1.00 85.94 239 ASN A O 1
ATOM 1890 N N . ILE A 1 240 ? -54.365 -0.962 88.863 1.00 89.00 240 ILE A N 1
ATOM 1891 C CA . ILE A 1 240 ? -54.240 -0.798 87.412 1.00 89.00 240 ILE A CA 1
ATOM 1892 C C . ILE A 1 240 ? -52.766 -0.552 87.087 1.00 89.00 240 ILE A C 1
ATOM 1894 O O . ILE A 1 240 ? -52.148 0.348 87.651 1.00 89.00 240 ILE A O 1
ATOM 1898 N N . TYR A 1 241 ? -52.222 -1.353 86.180 1.00 89.75 241 TYR A N 1
ATOM 1899 C CA . TYR A 1 241 ? -50.877 -1.211 85.631 1.00 89.75 241 TYR A CA 1
ATOM 1900 C C . TYR A 1 241 ? -50.973 -0.623 84.224 1.00 89.75 241 TYR A C 1
ATOM 1902 O O . TYR A 1 241 ? -51.988 -0.814 83.550 1.00 89.75 241 TYR A O 1
ATOM 1910 N N . SER A 1 242 ? -49.932 0.081 83.784 1.00 89.44 242 SER A N 1
ATOM 1911 C CA . SER A 1 242 ? -49.833 0.628 82.430 1.00 89.44 242 SER A CA 1
ATOM 1912 C C . SER A 1 242 ? -48.459 0.371 81.827 1.00 89.44 242 SER A C 1
ATOM 1914 O O . SER A 1 242 ? -47.470 0.314 82.553 1.00 89.44 242 SER A O 1
ATOM 1916 N N . GLY A 1 243 ? -48.406 0.263 80.506 1.00 87.25 243 GLY A N 1
ATOM 1917 C CA . GLY A 1 243 ? -47.209 -0.092 79.743 1.00 87.25 243 GLY A CA 1
ATOM 1918 C C . GLY A 1 243 ? -47.593 -0.527 78.333 1.00 87.25 243 GLY A C 1
ATOM 1919 O O . GLY A 1 243 ? -48.683 -0.213 77.864 1.00 87.25 243 GLY A O 1
ATOM 1920 N N . THR A 1 244 ? -46.727 -1.256 77.647 1.00 84.81 244 THR A N 1
ATOM 1921 C CA . THR A 1 244 ? -46.982 -1.754 76.288 1.00 84.81 244 THR A CA 1
ATOM 1922 C C . THR A 1 244 ? -47.880 -2.998 76.284 1.00 84.81 244 THR A C 1
ATOM 1924 O O . THR A 1 244 ? -48.010 -3.706 77.287 1.00 84.81 244 THR A O 1
ATOM 1927 N N . VAL A 1 245 ? -48.490 -3.318 75.135 1.00 83.44 245 VAL A N 1
ATOM 1928 C CA . VAL A 1 245 ? -49.280 -4.558 74.974 1.00 83.44 245 VAL A CA 1
ATOM 1929 C C . VAL A 1 245 ? -48.435 -5.792 75.308 1.00 83.44 245 VAL A C 1
ATOM 1931 O O . VAL A 1 245 ? -48.911 -6.690 76.002 1.00 83.44 245 VAL A O 1
ATOM 1934 N N . SER A 1 246 ? -47.163 -5.796 74.900 1.00 82.25 246 SER A N 1
ATOM 1935 C CA . SER A 1 246 ? -46.206 -6.869 75.189 1.00 82.25 246 SER A CA 1
ATOM 1936 C C . SER A 1 246 ? -45.913 -7.016 76.687 1.00 82.25 246 SER A C 1
ATOM 1938 O O . SER A 1 246 ? -45.906 -8.135 77.193 1.00 82.25 246 SER A O 1
ATOM 1940 N N . GLU A 1 247 ? -45.731 -5.908 77.416 1.00 84.25 247 GLU A N 1
ATOM 1941 C CA . GLU A 1 247 ? -45.501 -5.914 78.873 1.00 84.25 247 GLU A CA 1
ATOM 1942 C C . GLU A 1 247 ? -46.732 -6.358 79.670 1.00 84.25 247 GLU A C 1
ATOM 1944 O O . GLU A 1 247 ? -46.595 -6.951 80.740 1.00 84.25 247 GLU A O 1
ATOM 1949 N N . SER A 1 248 ? -47.939 -6.123 79.143 1.00 84.94 248 SER A N 1
ATOM 1950 C CA . SER A 1 248 ? -49.169 -6.602 79.778 1.00 84.94 248 SER A CA 1
ATOM 1951 C C . SER A 1 248 ? -49.253 -8.133 79.834 1.00 84.94 248 SER A C 1
ATOM 1953 O O . SER A 1 248 ? -49.927 -8.692 80.707 1.00 84.94 248 SER A O 1
ATOM 1955 N N . GLY A 1 249 ? -48.601 -8.824 78.888 1.00 82.50 249 GLY A N 1
ATOM 1956 C CA . GLY A 1 249 ? -48.697 -10.272 78.705 1.00 82.50 249 GLY A CA 1
ATOM 1957 C C . GLY A 1 249 ? -50.111 -10.768 78.365 1.00 82.50 249 GLY A C 1
ATOM 1958 O O . GLY A 1 249 ? -50.367 -11.971 78.425 1.00 82.50 249 GLY A O 1
ATOM 1959 N N . LYS A 1 250 ? -51.055 -9.868 78.046 1.00 84.69 250 LYS A N 1
ATOM 1960 C CA . LYS A 1 250 ? -52.448 -10.198 77.716 1.00 84.69 250 LYS A CA 1
ATOM 1961 C C . LYS A 1 250 ? -52.639 -10.152 76.203 1.00 84.69 250 LYS A C 1
ATOM 1963 O O . LYS A 1 250 ? -52.378 -9.140 75.568 1.00 84.69 250 LYS A O 1
ATOM 1968 N N . SER A 1 251 ? -53.145 -11.237 75.624 1.00 82.81 251 SER A N 1
ATOM 1969 C CA . SER A 1 251 ? -53.357 -11.346 74.173 1.00 82.81 251 SER A CA 1
ATOM 1970 C C . SER A 1 251 ? -54.685 -10.757 73.689 1.00 82.81 251 SER A C 1
ATOM 1972 O O . SER A 1 251 ? -54.877 -10.598 72.486 1.00 82.81 251 SER A O 1
ATOM 1974 N N . ARG A 1 252 ? -55.624 -10.448 74.598 1.00 88.12 252 ARG A N 1
ATOM 1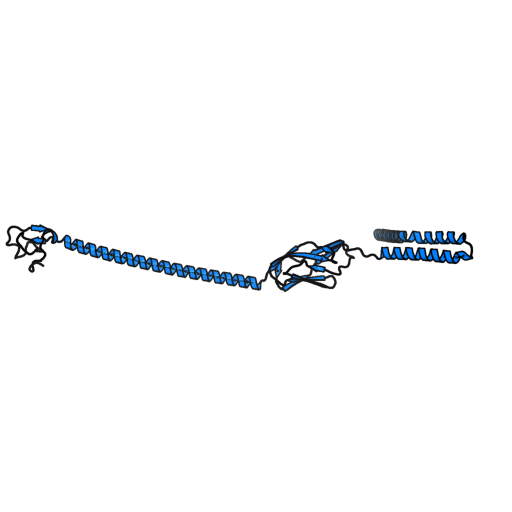975 C CA . ARG A 1 252 ? -57.002 -10.080 74.245 1.00 88.12 252 ARG A CA 1
ATOM 1976 C C . ARG A 1 252 ? -57.324 -8.618 74.597 1.00 88.12 252 ARG A C 1
ATOM 1978 O O . ARG A 1 252 ? -57.276 -8.270 75.776 1.00 88.12 252 ARG A O 1
ATOM 1985 N N . PRO A 1 253 ? -57.737 -7.774 73.634 1.00 89.44 253 PRO A N 1
ATOM 1986 C CA . PRO A 1 253 ? -58.223 -6.431 73.939 1.00 89.44 253 PRO A CA 1
ATOM 1987 C C . PRO A 1 253 ? -59.624 -6.464 74.571 1.00 89.44 253 PRO A C 1
ATOM 1989 O O . PRO A 1 253 ? -60.441 -7.358 74.316 1.00 89.44 253 PRO A O 1
ATOM 1992 N N . CYS A 1 254 ? -59.934 -5.473 75.405 1.00 90.12 254 CYS A N 1
ATOM 1993 C CA . CYS A 1 254 ? -61.278 -5.281 75.937 1.00 90.12 254 CYS A CA 1
ATOM 1994 C C . CYS A 1 254 ? -62.235 -4.743 74.862 1.00 90.12 254 CYS A C 1
ATOM 1996 O O . CYS A 1 254 ? -62.040 -3.643 74.363 1.00 90.12 254 CYS A O 1
ATOM 1998 N N . LYS A 1 255 ? -63.343 -5.455 74.617 1.00 88.50 255 LYS A N 1
ATOM 1999 C CA . LYS A 1 255 ? -64.396 -5.101 73.637 1.00 88.50 255 LYS A CA 1
ATOM 2000 C C . LYS A 1 255 ? -65.122 -3.764 73.877 1.00 88.50 255 LYS A C 1
ATOM 2002 O O . LYS A 1 255 ? -66.013 -3.418 73.114 1.00 88.50 255 LYS A O 1
ATOM 2007 N N . VAL A 1 256 ? -64.868 -3.099 75.004 1.00 85.94 256 VAL A N 1
ATOM 2008 C CA . VAL A 1 256 ? -65.544 -1.845 75.384 1.00 85.94 256 VAL A CA 1
ATOM 2009 C C . VAL A 1 256 ? -64.698 -0.624 75.022 1.00 85.94 256 VAL A C 1
ATOM 2011 O O . VAL A 1 256 ? -65.253 0.444 74.793 1.00 85.94 256 VAL A O 1
ATOM 2014 N N . CYS A 1 257 ? -63.371 -0.764 74.984 1.00 82.56 257 CYS A N 1
ATOM 2015 C CA . CYS A 1 257 ? -62.453 0.345 74.719 1.00 82.56 257 CYS A CA 1
ATOM 2016 C C . CYS A 1 257 ? -61.537 0.134 73.502 1.00 82.56 257 CYS A C 1
ATOM 2018 O O . CYS A 1 257 ? -60.793 1.050 73.176 1.00 82.56 257 CYS A O 1
ATOM 2020 N N . HIS A 1 258 ? -61.607 -1.035 72.858 1.00 80.69 258 HIS A N 1
ATOM 2021 C CA . HIS A 1 258 ? -61.047 -1.366 71.545 1.00 80.69 258 HIS A CA 1
ATOM 2022 C C . HIS A 1 258 ? -62.186 -1.775 70.614 1.00 80.69 258 HIS A C 1
ATOM 2024 O O . HIS A 1 258 ? -62.089 -1.447 69.415 1.00 80.69 258 HIS A O 1
#

Solvent-accessible surface area (backbone atoms only — not comparable to full-atom values): 14643 Å² total; per-residue (Å²): 114,72,67,60,53,52,52,51,51,50,52,50,50,52,51,50,61,68,44,54,86,52,58,60,55,63,51,50,53,50,52,49,49,56,58,49,73,78,44,60,79,90,52,37,64,62,52,50,50,54,50,52,50,53,52,50,51,54,48,50,53,49,50,56,62,72,69,59,76,68,73,70,72,45,41,42,64,46,60,94,71,49,73,45,45,57,70,41,72,47,67,48,47,74,49,50,40,54,78,88,38,83,76,85,42,67,43,66,52,96,62,87,36,56,49,70,48,67,57,97,91,41,40,36,37,37,28,75,31,67,49,75,50,75,44,34,38,32,37,65,88,74,34,63,34,56,76,48,67,38,36,31,44,44,70,69,60,50,51,51,52,52,52,52,50,53,53,51,51,51,49,51,52,52,50,52,49,51,50,51,52,53,51,50,52,52,50,52,52,53,52,52,51,50,51,51,52,53,52,52,51,51,54,52,52,52,56,52,52,58,63,58,68,47,61,27,28,34,40,93,93,52,71,41,32,27,65,49,72,80,33,82,83,50,59,80,57,91,66,74,48,74,42,30,53,76,77,67,72,40,92,38,74,34,87,87,59,103

Mean predicted aligned error: 17.63 Å